Protein AF-G9XU55-F1 (afdb_monomer_lite)

Structure (mmCIF, N/CA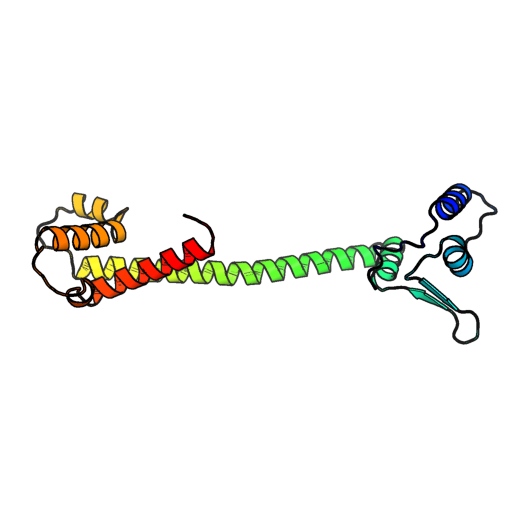/C/O backbone):
data_AF-G9XU55-F1
#
_entry.id   AF-G9XU55-F1
#
loop_
_atom_site.group_PDB
_atom_site.id
_atom_site.type_symbol
_atom_site.label_atom_id
_atom_site.label_alt_id
_atom_site.label_comp_id
_atom_site.label_asym_id
_atom_site.label_entity_id
_atom_site.label_seq_id
_atom_site.pdbx_PDB_ins_code
_atom_site.Cartn_x
_atom_site.Cartn_y
_atom_site.Cartn_z
_atom_site.occupancy
_atom_site.B_iso_or_equiv
_atom_site.auth_seq_id
_atom_site.auth_comp_id
_atom_site.auth_asym_id
_atom_site.auth_atom_id
_atom_site.pdbx_PDB_model_num
ATOM 1 N N . MET A 1 1 ? -4.507 -3.694 -16.757 1.00 51.12 1 MET A N 1
ATOM 2 C CA . MET A 1 1 ? -3.507 -4.672 -17.224 1.00 51.12 1 MET A CA 1
ATOM 3 C C . MET A 1 1 ? -2.514 -4.798 -16.094 1.00 51.12 1 MET A C 1
ATOM 5 O O . MET A 1 1 ? -1.906 -3.794 -15.752 1.00 51.12 1 MET A O 1
ATOM 9 N N . ASP A 1 2 ? -2.483 -5.946 -15.429 1.00 59.62 2 ASP A N 1
ATOM 10 C CA . ASP A 1 2 ? -1.579 -6.163 -14.302 1.00 59.62 2 ASP A CA 1
ATOM 11 C C . ASP A 1 2 ? -0.161 -6.370 -14.849 1.00 59.62 2 ASP A C 1
ATOM 13 O O . ASP A 1 2 ? 0.065 -7.266 -15.664 1.00 59.62 2 ASP A O 1
ATOM 17 N N . LEU A 1 3 ? 0.774 -5.495 -14.473 1.00 63.69 3 LEU A N 1
ATOM 18 C CA . LEU A 1 3 ? 2.162 -5.558 -14.943 1.00 63.69 3 LEU A CA 1
ATOM 19 C C . LEU A 1 3 ? 2.895 -6.796 -14.412 1.00 63.69 3 LEU A C 1
ATOM 21 O O . LEU A 1 3 ? 3.903 -7.188 -14.995 1.00 63.69 3 LEU A O 1
ATOM 25 N N . GLY A 1 4 ? 2.395 -7.411 -13.332 1.00 65.06 4 GLY A N 1
ATOM 26 C CA . GLY A 1 4 ? 3.032 -8.548 -12.668 1.00 65.06 4 GLY A CA 1
ATOM 27 C C . GLY A 1 4 ? 3.000 -9.869 -13.445 1.00 65.06 4 GLY A C 1
ATOM 28 O O . GLY A 1 4 ? 3.731 -10.781 -13.080 1.00 65.06 4 GLY A O 1
ATOM 29 N N . ASN A 1 5 ? 2.204 -9.985 -14.517 1.00 77.06 5 ASN A N 1
ATOM 30 C CA . ASN A 1 5 ? 1.973 -11.247 -15.236 1.00 77.06 5 ASN A CA 1
ATOM 31 C C . ASN A 1 5 ? 2.235 -11.135 -16.749 1.00 77.06 5 ASN A C 1
ATOM 33 O O . ASN A 1 5 ? 1.365 -11.429 -17.571 1.00 77.06 5 ASN A O 1
ATOM 37 N N . ASN A 1 6 ? 3.440 -10.711 -17.139 1.00 87.69 6 ASN A N 1
ATOM 38 C CA . ASN A 1 6 ? 3.855 -10.720 -18.545 1.00 87.69 6 ASN A CA 1
ATOM 39 C C . ASN A 1 6 ? 4.415 -12.092 -18.962 1.00 87.69 6 ASN A C 1
ATOM 41 O O . ASN A 1 6 ? 5.622 -12.316 -18.884 1.00 87.69 6 ASN A O 1
ATOM 45 N N . LEU A 1 7 ? 3.542 -12.999 -19.413 1.00 89.94 7 LEU A N 1
ATOM 46 C CA . LEU A 1 7 ? 3.929 -14.349 -19.858 1.00 89.94 7 LEU A CA 1
ATOM 47 C C . LEU A 1 7 ? 4.845 -14.347 -21.090 1.00 89.94 7 LEU A C 1
ATOM 49 O O . LEU A 1 7 ? 5.639 -15.268 -21.258 1.00 89.94 7 LEU A O 1
ATOM 53 N N . ASP A 1 8 ? 4.761 -13.307 -21.919 1.00 92.56 8 ASP A N 1
ATOM 54 C CA . ASP A 1 8 ? 5.548 -13.184 -23.149 1.00 92.56 8 ASP A CA 1
ATOM 55 C C . ASP A 1 8 ? 6.910 -12.514 -22.923 1.00 92.56 8 ASP A C 1
ATOM 57 O O . ASP A 1 8 ? 7.660 -12.320 -23.887 1.00 92.56 8 ASP A O 1
ATOM 61 N N . PHE A 1 9 ? 7.231 -12.132 -21.678 1.00 93.69 9 PHE A N 1
ATOM 62 C CA . PHE A 1 9 ? 8.518 -11.533 -21.339 1.00 93.69 9 PHE A CA 1
ATOM 63 C C . PHE A 1 9 ? 9.655 -12.502 -21.649 1.00 93.69 9 PHE A C 1
ATOM 65 O O . PHE A 1 9 ? 9.568 -13.686 -21.333 1.00 93.69 9 PHE A O 1
ATOM 72 N N . LYS A 1 10 ? 10.746 -11.992 -22.221 1.00 94.69 10 LYS A N 1
ATOM 73 C CA . LYS A 1 10 ? 11.897 -12.800 -22.624 1.00 94.69 10 LYS A CA 1
ATOM 74 C C . LYS A 1 10 ? 13.060 -12.650 -21.628 1.00 94.69 10 LYS A C 1
ATOM 76 O O . LYS A 1 10 ? 13.808 -11.669 -21.704 1.00 94.69 10 LYS A O 1
ATOM 81 N N . PRO A 1 11 ? 13.235 -13.583 -20.668 1.00 92.06 11 PRO A N 1
ATOM 82 C CA . PRO A 1 11 ? 14.182 -13.411 -19.564 1.00 92.06 11 PRO A CA 1
ATOM 83 C C . PRO A 1 11 ? 15.638 -13.604 -20.001 1.00 92.06 11 PRO A C 1
ATOM 85 O O . PRO A 1 11 ? 16.539 -13.003 -19.424 1.00 92.06 11 PRO A O 1
ATOM 88 N N . VAL A 1 12 ? 15.876 -14.429 -21.025 1.00 94.19 12 VAL A N 1
ATOM 89 C CA . VAL A 1 12 ? 17.222 -14.731 -21.536 1.00 94.19 12 VAL A CA 1
ATOM 90 C C . VAL A 1 12 ? 17.842 -13.488 -22.181 1.00 94.19 12 VAL A C 1
ATOM 92 O O . VAL A 1 12 ? 18.987 -13.133 -21.910 1.00 94.19 12 VAL A O 1
ATOM 95 N N . GLU A 1 13 ? 17.060 -12.775 -22.981 1.00 94.06 13 GLU A N 1
ATOM 96 C CA . GLU A 1 13 ? 17.425 -11.526 -23.638 1.00 94.06 13 GLU A CA 1
ATOM 97 C C . GLU A 1 13 ? 17.639 -10.410 -22.613 1.00 94.06 13 GLU A C 1
ATOM 99 O O . GLU A 1 13 ? 18.588 -9.631 -22.733 1.00 94.06 13 GLU A O 1
ATOM 104 N N . PHE A 1 14 ? 16.806 -10.370 -21.567 1.00 93.88 14 PHE A N 1
ATOM 105 C CA . PHE A 1 14 ? 17.000 -9.476 -20.429 1.00 93.88 14 PHE A CA 1
ATOM 106 C C . PHE A 1 14 ? 18.347 -9.707 -19.733 1.00 93.88 14 PHE A C 1
ATOM 108 O O . PHE A 1 14 ? 19.097 -8.748 -19.534 1.00 93.88 14 PHE A O 1
ATOM 115 N N . GLU A 1 15 ? 18.684 -10.952 -19.392 1.00 93.12 15 GLU A N 1
ATOM 116 C CA . GLU A 1 15 ? 19.971 -11.266 -18.761 1.00 93.12 15 GLU A CA 1
ATOM 117 C C . GLU A 1 15 ? 21.143 -10.903 -19.685 1.00 93.12 15 GLU A C 1
ATOM 119 O O . GLU A 1 15 ? 22.122 -10.305 -19.234 1.00 93.12 15 GLU A O 1
ATOM 124 N N . GLY A 1 16 ? 21.009 -11.128 -20.997 1.00 92.81 16 GLY A N 1
ATOM 125 C CA . GLY A 1 16 ? 21.980 -10.661 -21.988 1.00 92.81 16 GLY A CA 1
ATOM 126 C C . GLY A 1 16 ? 22.201 -9.143 -21.943 1.00 92.81 16 GLY A C 1
ATOM 127 O O . GLY A 1 16 ? 23.344 -8.679 -21.925 1.00 92.81 16 GLY A O 1
ATOM 128 N N . PHE A 1 17 ? 21.130 -8.350 -21.861 1.00 93.94 17 PHE A N 1
ATOM 129 C CA . PHE A 1 17 ? 21.233 -6.896 -21.702 1.00 93.94 17 PHE A CA 1
ATOM 130 C C . PHE A 1 17 ? 21.855 -6.487 -20.368 1.00 93.94 17 PHE A C 1
ATOM 132 O O . PHE A 1 17 ? 22.690 -5.584 -20.334 1.00 93.94 17 PHE A O 1
ATOM 139 N N . LYS A 1 18 ? 21.491 -7.159 -19.278 1.00 91.94 18 LYS A N 1
ATOM 140 C CA . LYS A 1 18 ? 22.020 -6.896 -17.938 1.00 91.94 18 LYS A CA 1
ATOM 141 C C . LYS A 1 18 ? 23.521 -7.169 -17.848 1.00 91.94 18 LYS A C 1
ATOM 143 O O . LYS A 1 18 ? 24.243 -6.359 -17.275 1.00 91.94 18 LYS A O 1
ATOM 148 N N . MET A 1 19 ? 24.006 -8.245 -18.469 1.00 91.81 19 MET A N 1
ATOM 149 C CA . MET A 1 19 ? 25.441 -8.542 -18.562 1.00 91.81 19 MET A CA 1
ATOM 150 C C . MET A 1 19 ? 26.204 -7.470 -19.350 1.00 91.81 19 MET A C 1
ATOM 152 O O . MET A 1 19 ? 27.330 -7.123 -18.999 1.00 91.81 19 MET A O 1
ATOM 156 N N . GLN A 1 20 ? 25.598 -6.923 -20.406 1.00 90.69 20 GLN A N 1
ATOM 157 C CA . GLN A 1 20 ? 26.226 -5.898 -21.244 1.00 90.69 20 GLN A CA 1
ATOM 158 C C . GLN A 1 20 ? 26.173 -4.492 -20.633 1.00 90.69 20 GLN A C 1
ATOM 160 O O . GLN A 1 20 ? 26.998 -3.654 -21.000 1.00 90.69 20 GLN A O 1
ATOM 165 N N . ALA A 1 21 ? 25.249 -4.231 -19.701 1.00 88.19 21 ALA A N 1
ATOM 166 C CA . ALA A 1 21 ? 24.999 -2.907 -19.129 1.00 88.19 21 ALA A CA 1
ATOM 167 C C . ALA A 1 21 ? 26.211 -2.266 -18.431 1.00 88.19 21 ALA A C 1
ATOM 169 O O . ALA A 1 21 ? 26.256 -1.047 -18.298 1.00 88.19 21 ALA A O 1
ATOM 170 N N . GLY A 1 22 ? 27.203 -3.065 -18.026 1.00 84.06 22 GLY A N 1
ATOM 171 C CA . GLY A 1 22 ? 28.462 -2.579 -17.453 1.00 84.06 22 GLY A CA 1
ATOM 172 C C . GLY A 1 22 ? 29.540 -2.198 -18.476 1.00 84.06 22 GLY A C 1
ATOM 173 O O . GLY A 1 22 ? 30.615 -1.757 -18.081 1.00 84.06 22 GLY A O 1
ATOM 174 N N . SER A 1 23 ? 29.302 -2.392 -19.777 1.00 90.00 23 SER A N 1
ATOM 175 C CA . SER A 1 23 ? 30.292 -2.095 -20.818 1.00 90.00 23 SER A CA 1
ATOM 176 C C . SER A 1 23 ? 30.171 -0.662 -21.343 1.00 90.00 23 SER A C 1
ATOM 178 O O . SER A 1 23 ? 29.075 -0.158 -21.573 1.00 90.00 23 SER A O 1
ATOM 180 N N . ASN A 1 24 ? 31.311 -0.020 -21.622 1.00 88.19 24 ASN A N 1
ATOM 181 C CA . ASN A 1 24 ? 31.361 1.371 -22.102 1.00 88.19 24 ASN A CA 1
ATOM 182 C C . ASN A 1 24 ? 30.668 1.591 -23.460 1.00 88.19 24 ASN A C 1
ATOM 184 O O . ASN A 1 24 ? 30.317 2.717 -23.798 1.00 88.19 24 ASN A O 1
ATOM 188 N N . ALA A 1 25 ? 30.494 0.531 -24.253 1.00 88.75 25 ALA A N 1
ATOM 189 C CA . ALA A 1 25 ? 29.840 0.588 -25.559 1.00 88.75 25 ALA A CA 1
ATOM 190 C C . ALA A 1 25 ? 28.329 0.303 -25.491 1.00 88.75 25 ALA A C 1
ATOM 192 O O . ALA A 1 25 ? 27.639 0.361 -26.512 1.00 88.75 25 ALA A O 1
ATOM 193 N N . PHE A 1 26 ? 27.798 -0.044 -24.316 1.00 91.19 26 PHE A N 1
ATOM 194 C CA . PHE A 1 26 ? 26.406 -0.434 -24.204 1.00 91.19 26 PHE A CA 1
ATOM 195 C C . PHE A 1 26 ? 25.473 0.767 -24.291 1.00 91.19 26 PHE A C 1
ATOM 197 O O . PHE A 1 26 ? 25.545 1.717 -23.517 1.00 91.19 26 PHE A O 1
ATOM 204 N N . THR A 1 27 ? 24.532 0.673 -25.224 1.00 90.06 27 THR A N 1
ATOM 205 C CA . THR A 1 27 ? 23.426 1.613 -25.362 1.00 90.06 27 THR A CA 1
ATOM 206 C C . THR A 1 27 ? 22.106 0.847 -25.347 1.00 90.06 27 THR A C 1
ATOM 208 O O . THR A 1 27 ? 21.917 -0.156 -26.055 1.00 90.06 27 THR A O 1
ATOM 211 N N . MET A 1 28 ? 21.181 1.324 -24.513 1.00 91.31 28 MET A N 1
ATOM 212 C CA . MET A 1 28 ? 19.843 0.764 -24.368 1.00 91.31 28 MET A CA 1
ATOM 213 C C . MET A 1 28 ? 18.806 1.863 -24.561 1.00 91.31 28 MET A C 1
ATOM 215 O O . MET A 1 28 ? 18.670 2.753 -23.726 1.00 91.31 28 MET A O 1
ATOM 219 N N . SER A 1 29 ? 18.075 1.801 -25.674 1.00 91.62 29 SER A N 1
ATOM 220 C CA . SER A 1 29 ? 16.908 2.653 -25.885 1.00 91.62 29 SER A CA 1
ATOM 221 C C . SER A 1 29 ? 15.648 1.954 -25.363 1.00 91.62 29 SER A C 1
ATOM 223 O O . SER A 1 29 ? 15.573 0.722 -25.403 1.00 91.62 29 SER A O 1
ATOM 225 N N . PRO A 1 30 ? 14.615 2.702 -24.942 1.00 92.06 30 PRO A N 1
ATOM 226 C CA . PRO A 1 30 ? 13.334 2.112 -24.559 1.00 92.06 30 PRO A CA 1
ATOM 227 C C . PRO A 1 30 ? 12.733 1.222 -25.657 1.00 92.06 30 PRO A C 1
ATOM 229 O O . PRO A 1 30 ? 12.197 0.161 -25.362 1.00 92.06 30 PRO A O 1
ATOM 232 N N . GLN A 1 31 ? 12.884 1.596 -26.934 1.00 92.94 31 GLN A N 1
ATOM 233 C CA . GLN A 1 31 ? 12.437 0.769 -28.063 1.00 92.94 31 GLN A CA 1
ATOM 234 C C . GLN A 1 31 ? 13.188 -0.565 -28.147 1.00 92.94 31 GLN A C 1
ATOM 236 O O . GLN A 1 31 ? 12.550 -1.592 -28.353 1.00 92.94 31 GLN A O 1
ATOM 241 N N . LYS A 1 32 ? 14.516 -0.563 -27.945 1.00 93.69 32 LYS A N 1
ATOM 242 C CA . LYS A 1 32 ? 15.344 -1.782 -27.923 1.00 93.69 32 LYS A CA 1
ATOM 243 C C . LYS A 1 32 ? 14.992 -2.686 -26.740 1.00 93.69 32 LYS A C 1
ATOM 245 O O . LYS A 1 32 ? 14.947 -3.901 -26.899 1.00 93.69 32 LYS A O 1
ATOM 250 N N . TRP A 1 33 ? 14.704 -2.102 -25.577 1.00 93.88 33 TRP A N 1
ATOM 251 C CA . TRP A 1 33 ? 14.237 -2.844 -24.406 1.00 93.88 33 TRP A CA 1
ATOM 252 C C . TRP A 1 33 ? 12.898 -3.537 -24.675 1.00 93.88 33 TRP A C 1
ATOM 254 O O . TRP A 1 33 ? 12.784 -4.745 -24.472 1.00 93.88 33 TRP A O 1
ATOM 264 N N . ILE A 1 34 ? 11.908 -2.793 -25.182 1.00 94.00 34 ILE A N 1
ATOM 265 C CA . ILE A 1 34 ? 10.567 -3.317 -25.473 1.00 94.00 34 ILE A CA 1
ATOM 266 C C . ILE A 1 34 ? 10.646 -4.444 -26.508 1.00 94.00 34 ILE A C 1
ATOM 268 O O . ILE A 1 34 ? 10.112 -5.522 -26.268 1.00 94.00 34 ILE A O 1
ATOM 272 N N . SER A 1 35 ? 11.339 -4.233 -27.633 1.00 94.44 35 SER A N 1
ATOM 273 C CA . SER A 1 35 ? 11.414 -5.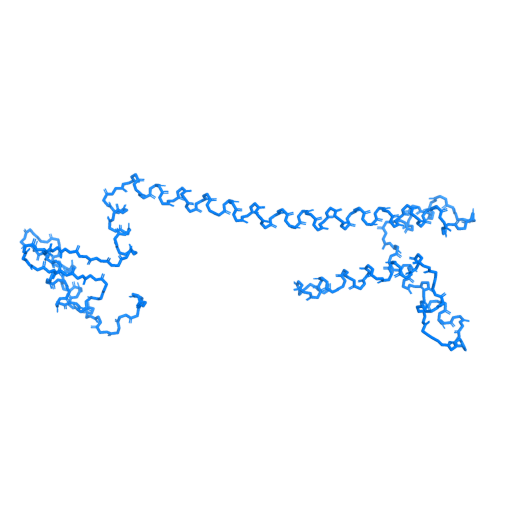235 -28.704 1.00 94.44 35 SER A CA 1
ATOM 274 C C . SER A 1 35 ? 12.262 -6.455 -28.335 1.00 94.44 35 SER A C 1
ATOM 276 O O . SER A 1 35 ? 11.951 -7.569 -28.753 1.00 94.44 35 SER A O 1
ATOM 278 N N . GLY A 1 36 ? 13.325 -6.260 -27.550 1.00 94.69 36 GLY A N 1
ATOM 279 C CA . GLY A 1 36 ? 14.213 -7.336 -27.121 1.00 94.69 36 GLY A CA 1
ATOM 280 C C . GLY A 1 36 ? 13.623 -8.212 -26.018 1.00 94.69 36 GLY A C 1
ATOM 281 O O . GLY A 1 36 ? 13.864 -9.412 -26.020 1.00 94.69 36 GLY A O 1
ATOM 282 N N . THR A 1 37 ? 12.830 -7.641 -25.106 1.00 94.44 37 THR A N 1
ATOM 283 C CA . THR A 1 37 ? 12.317 -8.363 -23.925 1.00 94.44 37 THR A CA 1
ATOM 284 C C . THR A 1 37 ? 10.812 -8.619 -23.943 1.00 94.44 37 THR A C 1
ATOM 286 O O . THR A 1 37 ? 10.315 -9.277 -23.036 1.00 94.44 37 THR A O 1
ATOM 289 N N . ASN A 1 38 ? 10.069 -8.095 -24.925 1.00 94.25 38 ASN A N 1
ATOM 290 C CA . ASN A 1 38 ? 8.601 -8.026 -24.898 1.00 94.25 38 ASN A CA 1
ATOM 291 C C . ASN A 1 38 ? 8.056 -7.353 -23.625 1.00 94.25 38 ASN A C 1
ATOM 293 O O . ASN A 1 38 ? 6.988 -7.708 -23.125 1.00 94.25 38 ASN A O 1
ATOM 297 N N . ALA A 1 39 ? 8.791 -6.392 -23.059 1.00 91.12 39 ALA A N 1
ATOM 298 C CA . ALA A 1 39 ? 8.336 -5.682 -21.873 1.00 91.12 39 ALA A CA 1
ATOM 299 C C . ALA A 1 39 ? 7.022 -4.938 -22.142 1.00 91.12 39 ALA A C 1
ATOM 301 O O . ALA A 1 39 ? 6.925 -4.112 -23.053 1.00 91.12 39 ALA A O 1
ATOM 302 N N . ILE A 1 40 ? 6.030 -5.194 -21.294 1.00 91.81 40 ILE A N 1
ATOM 303 C CA . ILE A 1 40 ? 4.785 -4.430 -21.241 1.00 91.81 40 ILE A CA 1
ATOM 304 C C . ILE A 1 40 ? 4.926 -3.249 -20.277 1.00 91.81 40 ILE A C 1
ATOM 306 O O . ILE A 1 40 ? 5.811 -3.209 -19.425 1.00 91.81 40 ILE A O 1
ATOM 310 N N . GLY A 1 41 ? 4.038 -2.268 -20.407 1.00 89.75 41 GLY A N 1
ATOM 311 C CA . GLY A 1 41 ? 3.993 -1.119 -19.505 1.00 89.75 41 GLY A CA 1
ATOM 312 C C . GLY A 1 41 ? 4.859 0.066 -19.916 1.00 89.75 41 GLY A C 1
ATOM 313 O O . GLY A 1 41 ? 4.650 1.134 -19.359 1.00 89.75 41 GLY A O 1
ATOM 314 N N . ILE A 1 42 ? 5.741 -0.070 -20.912 1.00 91.75 42 ILE A N 1
ATOM 315 C CA . ILE A 1 42 ? 6.510 1.033 -21.510 1.00 91.75 42 ILE A CA 1
ATOM 316 C C . ILE A 1 42 ? 6.129 1.154 -22.989 1.00 91.75 42 ILE A C 1
ATOM 318 O O . ILE A 1 42 ? 6.059 0.163 -23.709 1.00 91.75 42 ILE A O 1
ATOM 322 N N . ILE A 1 43 ? 5.893 2.377 -23.457 1.00 92.19 43 ILE A N 1
ATOM 323 C CA . ILE A 1 43 ? 5.557 2.694 -24.846 1.00 92.19 43 ILE A CA 1
ATOM 324 C C . ILE A 1 43 ? 6.515 3.779 -25.318 1.00 92.19 43 ILE A C 1
ATOM 326 O O . ILE A 1 43 ? 6.555 4.861 -24.742 1.00 92.19 43 ILE A O 1
ATOM 330 N N . SER A 1 44 ? 7.257 3.527 -26.394 1.00 93.69 44 SER A N 1
ATOM 331 C CA . SER A 1 44 ? 8.195 4.505 -26.947 1.00 93.69 44 SER A CA 1
ATOM 332 C C . SER A 1 44 ? 7.868 4.809 -28.404 1.00 93.69 44 SER A C 1
ATOM 334 O O . SER A 1 44 ? 7.936 3.933 -29.267 1.00 93.69 44 SER A O 1
ATOM 336 N N . ARG A 1 45 ? 7.477 6.056 -28.676 1.00 93.00 45 ARG A N 1
ATOM 337 C CA . ARG A 1 45 ? 7.062 6.527 -30.004 1.00 93.00 45 ARG A CA 1
ATOM 338 C C . ARG A 1 45 ? 8.053 7.557 -30.533 1.00 93.00 45 ARG A C 1
ATOM 340 O O . ARG A 1 45 ? 8.469 8.441 -29.792 1.00 93.00 45 ARG A O 1
ATOM 347 N N . SER A 1 46 ? 8.377 7.475 -31.818 1.00 90.88 46 SER A N 1
ATOM 348 C CA . SER A 1 46 ? 9.208 8.463 -32.521 1.00 90.88 46 SER A CA 1
ATOM 349 C C . SER A 1 46 ? 8.337 9.539 -33.191 1.00 90.88 46 SER A C 1
ATOM 351 O O . SER A 1 46 ? 7.172 9.288 -33.497 1.00 90.88 46 SER A O 1
ATOM 353 N N . GLY A 1 47 ? 8.892 10.727 -33.458 1.00 91.06 47 GLY A N 1
ATOM 354 C CA . GLY A 1 47 ? 8.234 11.801 -34.223 1.00 91.06 47 GLY A CA 1
ATOM 355 C C . GLY A 1 47 ? 7.909 13.064 -33.414 1.00 91.06 47 GLY A C 1
ATOM 356 O O . GLY A 1 47 ? 8.299 13.191 -32.258 1.00 91.06 47 GLY A O 1
ATOM 357 N N . ARG A 1 48 ? 7.180 14.010 -34.030 1.00 86.19 48 ARG A N 1
ATOM 358 C CA . ARG A 1 48 ? 6.874 15.355 -33.480 1.00 86.19 48 ARG A CA 1
ATOM 359 C C . ARG A 1 48 ? 6.058 15.340 -32.175 1.00 86.19 48 ARG A C 1
ATOM 361 O O . ARG A 1 48 ? 6.106 16.304 -31.423 1.00 86.19 48 ARG A O 1
ATOM 368 N N . TYR A 1 49 ? 5.361 14.239 -31.902 1.00 87.56 49 TYR A N 1
ATOM 369 C CA . TYR A 1 49 ? 4.664 13.953 -30.638 1.00 87.56 49 TYR A CA 1
ATOM 370 C C . TYR A 1 49 ? 5.158 12.636 -30.022 1.00 87.56 49 TYR A C 1
ATOM 372 O O . TYR A 1 49 ? 4.413 11.906 -29.366 1.00 87.56 49 TYR A O 1
ATOM 380 N N . GLY A 1 50 ? 6.410 12.293 -30.327 1.00 89.81 50 GLY A N 1
ATOM 381 C CA . GLY A 1 50 ? 7.100 11.142 -29.779 1.00 89.81 50 GLY A CA 1
ATOM 382 C C . GLY A 1 50 ? 7.474 11.345 -28.314 1.00 89.81 50 GLY A C 1
ATOM 383 O O . GLY A 1 50 ? 7.377 12.437 -27.759 1.00 89.81 50 GLY A O 1
ATOM 384 N N . GLY A 1 51 ? 7.900 10.262 -27.684 1.00 91.31 51 GLY A N 1
ATOM 385 C CA . GLY A 1 51 ? 8.239 10.222 -26.272 1.00 91.31 51 GLY A CA 1
ATOM 386 C C . GLY A 1 51 ? 8.210 8.798 -25.743 1.00 91.31 51 GLY A C 1
ATOM 387 O O . GLY A 1 51 ? 7.737 7.875 -26.413 1.00 91.31 51 GLY A O 1
ATOM 388 N N . THR A 1 52 ? 8.721 8.632 -24.527 1.00 92.50 52 THR A N 1
ATOM 389 C CA . THR A 1 52 ? 8.591 7.383 -23.777 1.00 92.50 52 THR A CA 1
ATOM 390 C C . THR A 1 52 ? 7.562 7.591 -22.680 1.00 92.50 52 THR A C 1
ATOM 392 O O . THR A 1 52 ? 7.731 8.438 -21.810 1.00 92.50 52 THR A O 1
ATOM 395 N N . PHE A 1 53 ? 6.487 6.822 -22.755 1.00 92.44 53 PHE A N 1
ATOM 396 C CA . PHE A 1 53 ? 5.378 6.813 -21.817 1.00 92.44 53 PHE A CA 1
ATOM 397 C C . PHE A 1 53 ? 5.398 5.489 -21.075 1.00 92.44 53 PHE A C 1
ATOM 399 O O . PHE A 1 53 ? 5.819 4.471 -21.623 1.00 92.44 53 PHE A O 1
ATOM 406 N N . THR A 1 54 ? 4.947 5.486 -19.831 1.00 92.69 54 THR A N 1
ATOM 407 C CA . THR A 1 54 ? 4.962 4.272 -19.026 1.00 92.69 54 THR A CA 1
ATOM 408 C C . THR A 1 54 ? 3.788 4.240 -18.061 1.00 92.69 54 THR A C 1
ATOM 410 O O . THR A 1 54 ? 3.164 5.270 -17.792 1.00 92.69 54 THR A O 1
ATOM 413 N N . HIS A 1 55 ? 3.464 3.051 -17.564 1.00 91.81 55 HIS A N 1
ATOM 414 C CA . HIS A 1 55 ? 2.498 2.886 -16.489 1.00 91.81 55 HIS A CA 1
ATOM 415 C C . HIS A 1 55 ? 2.932 3.682 -15.254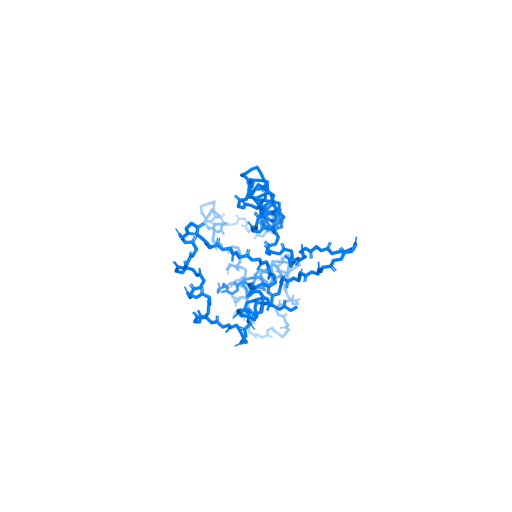 1.00 91.81 55 HIS A C 1
ATOM 417 O O . HIS A 1 55 ? 4.128 3.816 -14.981 1.00 91.81 55 HIS A O 1
ATOM 423 N N . ARG A 1 56 ? 1.957 4.175 -14.484 1.00 90.81 56 ARG A N 1
ATOM 424 C CA . ARG A 1 56 ? 2.207 5.027 -13.316 1.00 90.81 56 ARG A CA 1
ATOM 425 C C . ARG A 1 56 ? 3.237 4.410 -12.371 1.00 90.81 56 ARG A C 1
ATOM 427 O O . ARG A 1 56 ? 4.171 5.095 -11.994 1.00 90.81 56 ARG A O 1
ATOM 434 N N . ASP A 1 57 ? 3.120 3.128 -12.056 1.00 90.25 57 ASP A N 1
ATOM 435 C CA . ASP A 1 57 ? 4.002 2.490 -11.069 1.00 90.25 57 ASP A CA 1
ATOM 436 C C . ASP A 1 57 ? 5.467 2.455 -11.540 1.00 90.25 57 ASP A C 1
ATOM 438 O O . ASP A 1 57 ? 6.372 2.793 -10.784 1.00 90.25 57 ASP A O 1
ATOM 442 N N . ILE A 1 58 ? 5.705 2.176 -12.827 1.00 90.25 58 ILE A N 1
ATOM 443 C CA . ILE A 1 58 ? 7.050 2.221 -13.423 1.00 90.25 58 ILE A CA 1
ATOM 444 C C . ILE A 1 58 ? 7.583 3.663 -13.441 1.00 90.25 58 ILE A C 1
ATOM 446 O O . ILE A 1 58 ? 8.761 3.889 -13.163 1.00 90.25 58 ILE A O 1
ATOM 450 N N . ALA A 1 59 ? 6.732 4.650 -13.747 1.00 92.00 59 ALA A N 1
ATOM 451 C CA . ALA A 1 59 ? 7.118 6.063 -13.695 1.00 92.00 59 ALA A CA 1
ATOM 452 C C . ALA A 1 59 ? 7.504 6.490 -12.273 1.00 92.00 59 ALA A C 1
ATOM 454 O O . ALA A 1 59 ? 8.496 7.193 -12.094 1.00 92.00 59 ALA A O 1
ATOM 455 N N . PHE A 1 60 ? 6.732 6.061 -11.272 1.00 91.75 60 PHE A N 1
ATOM 456 C CA . PHE A 1 60 ? 6.972 6.365 -9.866 1.00 91.75 60 PHE A CA 1
ATOM 457 C C . PHE A 1 60 ? 8.284 5.750 -9.377 1.00 91.75 60 PHE A C 1
ATOM 459 O O . PHE A 1 60 ? 9.064 6.450 -8.733 1.00 91.75 60 PHE A O 1
ATOM 466 N N . GLU A 1 61 ? 8.574 4.496 -9.727 1.00 92.31 61 GLU A N 1
ATOM 467 C CA . GLU A 1 61 ? 9.858 3.863 -9.402 1.00 92.31 61 GLU A CA 1
ATOM 468 C C . GLU A 1 61 ? 11.036 4.593 -10.055 1.00 92.31 61 GLU A C 1
ATOM 470 O O . GLU A 1 61 ? 12.019 4.924 -9.390 1.00 92.31 61 GLU A O 1
ATOM 475 N N . PHE A 1 62 ? 10.917 4.934 -11.340 1.00 91.62 62 PHE A N 1
ATOM 476 C CA . PHE A 1 62 ? 11.964 5.663 -12.052 1.00 91.62 62 PHE A CA 1
ATOM 477 C C . PHE A 1 62 ? 12.210 7.058 -11.456 1.00 91.62 62 PHE A C 1
ATOM 479 O O . PHE A 1 62 ? 13.353 7.431 -11.187 1.00 91.62 62 PHE A O 1
ATOM 486 N N . ALA A 1 63 ? 11.147 7.814 -11.177 1.00 93.06 63 ALA A N 1
ATOM 487 C CA . ALA A 1 63 ? 11.245 9.120 -10.529 1.00 93.06 63 ALA A CA 1
ATOM 488 C C . ALA A 1 63 ? 11.842 9.019 -9.114 1.00 93.06 63 ALA A C 1
ATOM 490 O O . ALA A 1 63 ? 12.653 9.858 -8.724 1.00 93.06 63 ALA A O 1
ATOM 491 N N . SER A 1 64 ? 11.503 7.962 -8.371 1.00 95.38 64 SER A N 1
ATOM 492 C CA . SER A 1 64 ? 12.043 7.687 -7.033 1.00 95.38 64 SER A CA 1
ATOM 493 C C . SER A 1 64 ? 13.516 7.284 -7.055 1.00 95.38 64 SER A C 1
ATOM 495 O O . SER A 1 64 ? 14.231 7.499 -6.075 1.00 95.38 64 SER A O 1
ATOM 497 N N . TRP A 1 65 ? 13.982 6.671 -8.143 1.00 93.62 65 TRP A N 1
ATOM 498 C CA . TRP A 1 65 ? 15.397 6.369 -8.338 1.00 93.62 65 TRP A CA 1
ATOM 499 C C . TRP A 1 65 ? 16.210 7.629 -8.653 1.00 93.62 65 TRP A C 1
ATOM 501 O O . TRP A 1 65 ? 17.303 7.795 -8.119 1.00 93.62 65 TRP A O 1
ATOM 511 N N . ILE A 1 66 ? 15.656 8.541 -9.458 1.00 94.31 66 ILE A N 1
ATOM 512 C CA . ILE A 1 66 ? 16.322 9.795 -9.838 1.00 94.31 66 ILE A CA 1
ATOM 513 C C . ILE A 1 66 ? 16.332 10.814 -8.692 1.00 94.31 66 ILE A C 1
ATOM 515 O O . ILE A 1 66 ? 17.330 11.504 -8.495 1.00 94.31 66 ILE A O 1
ATOM 519 N N . SER A 1 67 ? 15.228 10.942 -7.951 1.00 96.56 67 SER A N 1
ATOM 520 C CA . SER A 1 67 ? 15.051 11.984 -6.937 1.00 96.56 67 SER A CA 1
ATOM 521 C C . SER A 1 67 ? 14.780 11.398 -5.556 1.00 96.56 67 SER A C 1
ATOM 523 O O . SER A 1 67 ? 13.709 10.855 -5.271 1.00 96.56 67 SER A O 1
ATOM 525 N N . ALA A 1 68 ? 15.748 11.584 -4.656 1.00 95.50 68 ALA A N 1
ATOM 526 C CA . ALA A 1 68 ? 15.597 11.241 -3.246 1.00 95.50 68 ALA A CA 1
ATOM 527 C C . ALA A 1 68 ? 14.472 12.047 -2.569 1.00 95.50 68 ALA A C 1
ATOM 529 O O . ALA A 1 68 ? 13.781 11.518 -1.699 1.00 95.50 68 ALA A O 1
ATOM 530 N N . GLU A 1 69 ? 14.252 13.297 -2.988 1.00 95.94 69 GLU A N 1
ATOM 531 C CA . GLU A 1 69 ?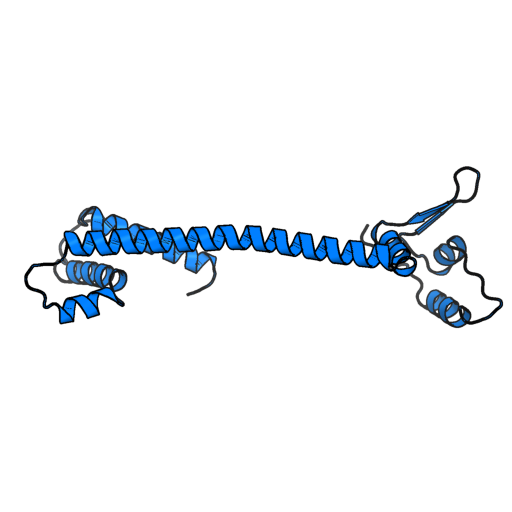 13.160 14.141 -2.491 1.00 95.94 69 GLU A CA 1
ATOM 532 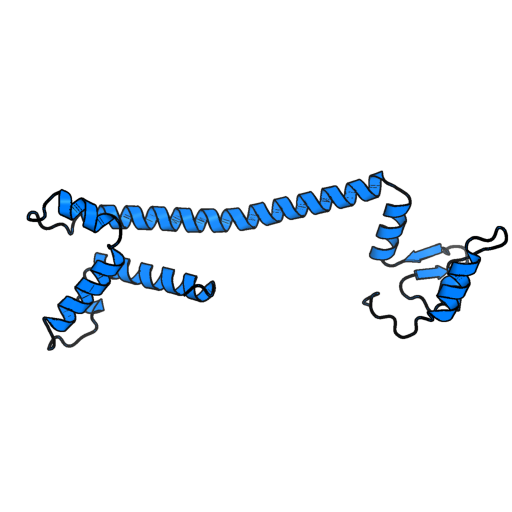C C . GLU A 1 69 ? 11.795 13.558 -2.865 1.00 95.94 69 GLU A C 1
ATOM 534 O O . GLU A 1 69 ? 10.929 13.405 -2.003 1.00 95.94 69 GLU A O 1
ATOM 539 N N . PHE A 1 70 ? 11.625 13.154 -4.127 1.00 95.69 70 PHE A N 1
ATOM 540 C CA . PHE A 1 70 ? 10.393 12.522 -4.592 1.00 95.69 70 PHE A CA 1
ATOM 541 C C . PHE A 1 70 ? 10.125 11.202 -3.857 1.00 95.69 70 PHE A C 1
ATOM 543 O O . PHE A 1 70 ? 9.011 10.961 -3.389 1.00 95.69 70 PHE A O 1
ATOM 550 N N . LYS A 1 71 ? 11.161 10.373 -3.668 1.00 95.62 71 LYS A N 1
ATOM 551 C CA . LYS A 1 71 ? 11.055 9.139 -2.877 1.00 95.62 71 LYS A CA 1
ATOM 552 C C . LYS A 1 71 ? 10.621 9.424 -1.436 1.00 95.62 71 LYS A C 1
ATOM 554 O O . LYS A 1 71 ? 9.720 8.762 -0.922 1.00 95.62 71 LYS A O 1
ATOM 559 N N . LEU A 1 72 ? 11.226 10.419 -0.783 1.00 96.00 72 LEU A N 1
ATOM 560 C CA . LEU A 1 72 ? 10.860 10.810 0.580 1.00 96.00 72 LEU A CA 1
ATOM 561 C C . LEU A 1 72 ? 9.419 11.333 0.656 1.00 96.00 72 LEU A C 1
ATOM 563 O O . LEU A 1 72 ? 8.725 11.052 1.633 1.00 96.00 72 LEU A O 1
ATOM 567 N N . TYR A 1 73 ? 8.964 12.065 -0.362 1.00 95.56 73 TYR A N 1
ATOM 568 C CA . TYR A 1 73 ? 7.589 12.546 -0.457 1.00 95.56 73 TYR A CA 1
ATOM 569 C C . TYR A 1 73 ? 6.585 11.387 -0.464 1.00 95.56 73 TYR A C 1
ATOM 571 O O . TYR A 1 73 ? 5.682 11.378 0.370 1.00 95.56 73 TYR A O 1
ATOM 579 N N . ILE A 1 74 ? 6.788 10.369 -1.311 1.00 93.94 74 ILE A N 1
ATOM 580 C CA . ILE A 1 74 ? 5.918 9.178 -1.352 1.00 93.94 74 ILE A CA 1
ATOM 581 C C . ILE A 1 74 ? 5.886 8.473 0.007 1.00 93.94 74 ILE A C 1
ATOM 583 O O . ILE A 1 74 ? 4.815 8.115 0.493 1.00 93.94 74 ILE A O 1
ATOM 587 N N . ILE A 1 75 ? 7.050 8.288 0.641 1.00 94.00 75 ILE A N 1
ATOM 588 C CA . ILE A 1 75 ? 7.141 7.621 1.949 1.00 94.00 75 ILE A CA 1
ATOM 589 C C . ILE A 1 75 ? 6.337 8.386 3.005 1.00 94.00 75 ILE A C 1
ATOM 591 O O . ILE A 1 75 ? 5.570 7.781 3.755 1.00 94.00 75 ILE A O 1
ATOM 595 N N . LYS A 1 76 ? 6.490 9.713 3.062 1.00 95.62 76 LYS A N 1
ATOM 596 C CA . LYS A 1 76 ? 5.760 10.556 4.015 1.00 95.62 76 LYS A CA 1
ATOM 597 C C . LYS A 1 76 ? 4.258 10.542 3.757 1.00 95.62 76 LYS A C 1
ATOM 599 O O . LYS A 1 76 ? 3.487 10.468 4.710 1.00 95.62 76 LYS A O 1
ATOM 604 N N . ASP A 1 77 ? 3.844 10.593 2.496 1.00 95.25 77 ASP A N 1
ATOM 605 C CA . ASP A 1 77 ? 2.429 10.568 2.129 1.00 95.25 77 ASP A CA 1
ATOM 606 C C . ASP A 1 77 ? 1.781 9.223 2.493 1.00 95.25 77 ASP A C 1
ATOM 608 O O . ASP A 1 77 ? 0.724 9.184 3.122 1.00 95.25 77 ASP A O 1
ATOM 612 N N . TYR A 1 78 ? 2.479 8.111 2.244 1.00 94.25 78 TYR A N 1
ATOM 613 C CA . TYR A 1 78 ? 2.041 6.788 2.687 1.00 94.25 78 TYR A CA 1
ATOM 614 C C . TYR A 1 78 ? 1.913 6.691 4.215 1.00 94.25 78 TYR A C 1
ATOM 616 O O . TYR A 1 78 ? 0.910 6.190 4.729 1.00 94.25 78 TYR A O 1
ATOM 624 N N . GLN A 1 79 ? 2.904 7.194 4.960 1.00 92.38 79 GLN A N 1
ATOM 625 C CA . GLN A 1 79 ? 2.853 7.228 6.425 1.00 92.38 79 GLN A CA 1
ATOM 626 C C . GLN A 1 79 ? 1.672 8.060 6.931 1.00 92.38 79 GLN A C 1
ATOM 628 O O . GLN A 1 79 ? 0.968 7.625 7.841 1.00 92.38 79 GLN A O 1
ATOM 633 N N . ARG A 1 80 ? 1.418 9.223 6.322 1.00 94.44 80 ARG A N 1
ATOM 634 C CA . ARG A 1 80 ? 0.263 10.068 6.637 1.00 94.44 80 ARG A CA 1
ATOM 635 C C . ARG A 1 80 ? -1.050 9.318 6.421 1.00 94.44 80 ARG A C 1
ATOM 637 O O . ARG A 1 80 ? -1.862 9.266 7.338 1.00 94.44 80 ARG A O 1
ATOM 644 N N . LEU A 1 81 ? -1.230 8.688 5.259 1.00 93.56 81 LEU A N 1
ATOM 645 C CA . LEU A 1 81 ? -2.431 7.904 4.954 1.00 93.56 81 LEU A CA 1
ATOM 646 C C . LEU A 1 81 ? -2.649 6.779 5.972 1.00 93.56 81 LEU A C 1
ATOM 648 O O . LEU A 1 81 ? -3.772 6.559 6.419 1.00 93.56 81 LEU A O 1
ATOM 652 N N . LYS A 1 82 ? -1.574 6.099 6.388 1.00 90.62 82 LYS A N 1
ATOM 653 C CA . LYS A 1 82 ? -1.649 5.049 7.412 1.00 90.62 82 LYS A CA 1
ATOM 654 C C . LYS A 1 82 ? -2.020 5.584 8.792 1.00 90.62 82 LYS A C 1
ATOM 656 O O . LYS A 1 82 ? -2.779 4.931 9.506 1.00 90.62 82 LYS A O 1
ATOM 661 N N . LEU A 1 83 ? -1.510 6.753 9.174 1.00 88.44 83 LEU A N 1
ATOM 662 C CA . LEU A 1 83 ? -1.881 7.406 10.430 1.00 88.44 83 LEU A CA 1
ATOM 663 C C . LEU A 1 83 ? -3.350 7.838 10.426 1.00 88.44 83 LEU A C 1
ATOM 665 O O . LEU A 1 83 ? -4.059 7.557 11.391 1.00 88.44 83 LEU A O 1
ATOM 669 N N . ASP A 1 84 ? -3.820 8.445 9.337 1.00 87.56 84 ASP A N 1
ATOM 670 C CA . ASP A 1 84 ? -5.213 8.876 9.189 1.00 87.56 84 ASP A CA 1
ATOM 671 C C . ASP A 1 84 ? -6.175 7.670 9.216 1.00 87.56 84 ASP A C 1
ATOM 673 O O . ASP A 1 84 ? -7.209 7.694 9.891 1.00 87.56 84 ASP A O 1
ATOM 677 N N . GLU A 1 85 ? -5.810 6.570 8.549 1.00 84.75 85 GLU A N 1
ATOM 678 C CA . GLU A 1 85 ? -6.572 5.316 8.549 1.00 84.75 85 GLU A CA 1
ATOM 679 C C . GLU A 1 85 ? -6.653 4.690 9.954 1.00 84.75 85 GLU A C 1
ATOM 681 O O . GLU A 1 85 ? -7.746 4.348 10.419 1.00 84.75 85 GLU A O 1
ATOM 686 N N . ASN A 1 86 ? -5.528 4.621 10.673 1.00 76.06 86 ASN A N 1
ATOM 687 C CA . ASN A 1 86 ? -5.486 4.153 12.062 1.00 76.06 86 ASN A CA 1
ATOM 688 C C . ASN A 1 86 ? -6.284 5.063 13.009 1.00 76.06 86 ASN A C 1
ATOM 690 O O . ASN A 1 86 ? -6.979 4.577 13.906 1.00 76.06 86 ASN A O 1
ATOM 694 N N . GLY A 1 87 ? -6.232 6.381 12.807 1.00 74.06 87 GLY A N 1
ATOM 695 C CA . GLY A 1 87 ? -7.044 7.347 13.545 1.00 74.06 87 GLY A CA 1
ATOM 696 C C . GLY A 1 87 ? -8.539 7.075 13.373 1.00 74.06 87 GLY A C 1
ATOM 697 O O . GLY A 1 87 ? -9.276 6.980 14.353 1.00 74.06 87 GLY A O 1
ATOM 698 N N . ARG A 1 88 ? -8.986 6.844 12.134 1.00 72.94 88 ARG A N 1
ATOM 699 C CA . ARG A 1 88 ? -10.392 6.536 11.839 1.00 72.94 88 ARG A CA 1
ATOM 700 C C . ARG A 1 88 ? -10.856 5.221 12.475 1.00 72.94 88 ARG A C 1
ATOM 702 O O . ARG A 1 88 ? -11.945 5.174 13.044 1.00 72.94 88 ARG A O 1
ATOM 709 N N . LEU A 1 89 ? -10.039 4.168 12.401 1.00 66.44 89 LEU A N 1
ATOM 710 C CA . LEU A 1 89 ? -10.356 2.855 12.979 1.00 66.44 89 LEU A CA 1
ATOM 711 C C . LEU A 1 89 ? -10.383 2.890 14.516 1.00 66.44 89 LEU A C 1
ATOM 713 O O . LEU A 1 89 ? -11.291 2.338 15.141 1.00 66.44 89 LEU A O 1
ATOM 717 N N . SER A 1 90 ? -9.429 3.591 15.133 1.00 61.31 90 SER A N 1
ATOM 718 C CA . SER A 1 90 ? -9.358 3.728 16.592 1.00 61.31 90 SER A CA 1
ATOM 719 C C . SER A 1 90 ? -10.499 4.567 17.174 1.00 61.31 90 SER A C 1
ATOM 721 O O . SER A 1 90 ? -10.957 4.271 18.278 1.00 61.31 90 SER A O 1
ATOM 723 N N . LEU A 1 91 ? -11.015 5.563 16.443 1.00 63.69 91 LEU A N 1
ATOM 724 C CA . LEU A 1 91 ? -12.150 6.381 16.885 1.00 63.69 91 LEU A CA 1
ATOM 725 C C . LEU A 1 91 ? -13.417 5.535 17.097 1.00 63.69 91 LEU A C 1
ATOM 727 O O . LEU A 1 91 ? -14.057 5.639 18.143 1.00 63.69 91 LEU A O 1
ATOM 731 N N . GLY A 1 92 ? -13.751 4.664 16.138 1.00 61.84 92 GLY A N 1
ATOM 732 C CA . GLY A 1 92 ? -14.912 3.773 16.242 1.00 61.84 92 GLY A CA 1
ATOM 733 C C . GLY A 1 92 ? -14.774 2.768 17.386 1.00 61.84 92 GLY A C 1
ATOM 734 O O . GLY A 1 92 ? -15.698 2.579 18.176 1.00 61.84 92 GLY A O 1
ATOM 735 N N . TRP A 1 93 ? -13.586 2.185 17.543 1.00 58.84 93 TRP A N 1
ATOM 736 C CA . TRP A 1 93 ? -13.316 1.236 18.620 1.00 58.84 93 TRP A CA 1
ATOM 737 C C . TRP A 1 93 ? -13.361 1.885 20.014 1.00 58.84 93 TRP A C 1
ATOM 739 O O . TRP A 1 93 ? -13.966 1.341 20.942 1.00 58.84 93 TRP A O 1
ATOM 749 N N . ASN A 1 94 ? -12.795 3.086 20.160 1.00 62.72 94 ASN A N 1
ATOM 750 C CA . ASN A 1 94 ? -12.862 3.850 21.406 1.00 62.72 94 ASN A CA 1
ATOM 751 C C . ASN A 1 94 ? -14.296 4.285 21.739 1.00 62.72 94 ASN A C 1
ATOM 753 O O . ASN A 1 94 ? -14.682 4.250 22.910 1.00 62.72 94 ASN A O 1
ATOM 757 N N . LEU A 1 95 ? -15.097 4.652 20.734 1.00 63.81 95 LEU A N 1
ATOM 758 C CA . LEU A 1 95 ? -16.506 4.995 20.914 1.00 63.81 95 LEU A CA 1
ATOM 759 C C . LEU A 1 95 ? -17.304 3.794 21.435 1.00 63.81 95 LEU A C 1
ATOM 761 O O . LEU A 1 95 ? -17.972 3.914 22.460 1.00 63.81 95 LEU A O 1
ATOM 765 N N . ASN A 1 96 ? -17.164 2.628 20.801 1.00 64.38 96 ASN A N 1
ATOM 766 C CA . ASN A 1 96 ? -17.851 1.402 21.216 1.00 64.38 96 ASN A CA 1
ATOM 767 C C . ASN A 1 96 ? -17.489 1.001 22.651 1.00 64.38 96 ASN A C 1
ATOM 769 O O . ASN A 1 96 ? -18.372 0.708 23.457 1.00 64.38 96 ASN A O 1
ATOM 773 N N . ARG A 1 97 ? -16.202 1.072 23.018 1.00 62.16 97 ARG A N 1
ATOM 774 C CA . ARG A 1 97 ? -15.761 0.804 24.395 1.00 62.16 97 ARG A CA 1
ATOM 775 C C . ARG A 1 97 ? -16.325 1.815 25.392 1.00 62.16 97 ARG A C 1
ATOM 777 O O . ARG A 1 97 ? -16.699 1.442 26.503 1.00 62.16 97 ARG A O 1
ATOM 784 N N . THR A 1 98 ? -16.366 3.091 25.019 1.00 61.31 98 THR A N 1
ATOM 785 C CA . THR A 1 98 ? -16.893 4.153 25.886 1.00 61.31 98 THR A CA 1
ATOM 786 C C . THR A 1 98 ? -18.389 3.964 26.118 1.00 61.31 98 THR A C 1
ATOM 788 O O . THR A 1 98 ? -18.826 4.007 27.266 1.00 61.31 98 THR A O 1
ATOM 791 N N . LEU A 1 99 ? -19.155 3.666 25.066 1.00 62.22 99 LEU A N 1
ATOM 792 C CA . LEU A 1 99 ? -20.583 3.353 25.156 1.00 62.22 99 LEU A CA 1
ATOM 793 C C . LEU A 1 99 ? -20.837 2.104 26.008 1.00 62.22 99 LEU A C 1
ATOM 795 O O . LEU A 1 99 ? -21.666 2.153 26.912 1.00 62.22 99 LEU A O 1
ATOM 799 N N . ALA A 1 100 ? -20.070 1.029 25.806 1.00 62.16 100 ALA A N 1
ATOM 800 C CA . ALA A 1 100 ? -20.162 -0.176 26.631 1.00 62.16 100 ALA A CA 1
ATOM 801 C C . ALA A 1 100 ? -19.881 0.117 28.117 1.00 62.16 100 ALA A C 1
ATOM 803 O O . ALA A 1 100 ? -20.613 -0.343 28.991 1.00 62.16 100 ALA A O 1
ATOM 804 N N . LYS A 1 101 ? -18.866 0.940 28.422 1.00 59.34 101 LYS A N 1
ATOM 805 C CA . LYS A 1 101 ? -18.531 1.342 29.798 1.00 59.34 101 LYS A CA 1
ATOM 806 C C . LYS A 1 101 ? -19.619 2.209 30.439 1.00 59.34 101 LYS A C 1
ATOM 808 O O . LYS A 1 101 ? -19.907 2.038 31.623 1.00 59.34 101 LYS A O 1
ATOM 813 N N . ILE A 1 102 ? -20.206 3.137 29.680 1.00 62.59 102 ILE A N 1
ATOM 814 C CA . ILE A 1 102 ? -21.327 3.970 30.139 1.00 62.59 102 ILE A CA 1
ATOM 815 C C . ILE A 1 102 ? -22.542 3.086 30.428 1.00 62.59 102 ILE A C 1
ATOM 817 O O . ILE A 1 102 ? -23.093 3.179 31.523 1.00 62.59 102 ILE A O 1
ATOM 821 N N . ASN A 1 103 ? -22.899 2.182 29.511 1.00 61.62 103 ASN A N 1
ATOM 822 C CA . ASN A 1 103 ? -23.999 1.237 29.705 1.00 61.62 103 ASN A CA 1
ATOM 823 C C . ASN A 1 103 ? -23.775 0.378 30.950 1.00 61.62 103 ASN A C 1
ATOM 825 O O . ASN A 1 103 ? -24.635 0.345 31.826 1.00 61.62 103 ASN A O 1
ATOM 829 N N . TYR A 1 104 ? -22.597 -0.238 31.091 1.00 56.84 104 TYR A N 1
ATOM 830 C CA . TYR A 1 104 ? -22.264 -1.047 32.266 1.00 56.84 104 TYR A CA 1
ATOM 831 C C . TYR A 1 104 ? -22.450 -0.267 33.573 1.00 56.84 104 TYR A C 1
ATOM 833 O O . TYR A 1 104 ? -23.020 -0.786 34.532 1.00 56.84 104 TYR A O 1
ATOM 841 N N . ARG A 1 105 ? -22.019 0.999 33.614 1.00 58.78 105 ARG A N 1
ATOM 842 C CA . ARG A 1 105 ? -22.141 1.844 34.806 1.00 58.78 105 ARG A CA 1
ATOM 843 C C . ARG A 1 105 ? -23.588 2.229 35.107 1.00 58.78 105 ARG A C 1
ATOM 845 O O . ARG A 1 105 ? -24.016 2.035 36.236 1.00 58.78 105 ARG A O 1
ATOM 852 N N . ILE A 1 106 ? -24.348 2.677 34.105 1.00 60.09 106 ILE A N 1
ATOM 853 C CA . ILE A 1 106 ? -25.779 2.986 34.256 1.00 60.09 106 ILE A CA 1
ATOM 854 C C . ILE A 1 106 ? -26.539 1.755 34.765 1.00 60.09 106 ILE A C 1
ATOM 856 O O . ILE A 1 106 ? -27.366 1.864 35.667 1.00 60.09 106 ILE A O 1
ATOM 860 N N . HIS A 1 107 ? -26.246 0.572 34.223 1.00 57.91 107 HIS A N 1
ATOM 861 C CA . HIS A 1 107 ? -26.885 -0.672 34.647 1.00 57.91 107 HIS A CA 1
ATOM 862 C C . HIS A 1 107 ? -26.476 -1.084 36.062 1.00 57.91 107 HIS A C 1
ATOM 864 O O . HIS A 1 107 ? -27.340 -1.419 36.868 1.00 57.91 107 HIS A O 1
ATOM 870 N N . THR A 1 108 ? -25.186 -1.001 36.393 1.00 54.31 108 THR A N 1
ATOM 871 C CA . THR A 1 108 ? -24.676 -1.280 37.744 1.00 54.31 108 THR A CA 1
ATOM 872 C C . THR A 1 108 ? -25.325 -0.362 38.779 1.00 54.31 108 THR A C 1
ATOM 874 O O . THR A 1 108 ? -25.752 -0.830 39.832 1.00 54.31 108 THR A O 1
ATOM 877 N N . ASP A 1 109 ? -25.432 0.931 38.479 1.00 59.91 109 ASP A N 1
ATOM 878 C CA . ASP A 1 109 ? -26.016 1.923 39.381 1.00 59.91 109 ASP A CA 1
ATOM 879 C C . ASP A 1 109 ? -27.538 1.708 39.525 1.00 59.91 109 ASP A C 1
ATOM 881 O O . ASP A 1 109 ? -28.055 1.691 40.640 1.00 59.91 109 ASP A O 1
ATOM 885 N N . ALA A 1 110 ? -28.253 1.384 38.441 1.00 56.97 110 ALA A N 1
ATOM 886 C CA . ALA A 1 110 ? -29.675 1.031 38.507 1.00 56.97 110 ALA A CA 1
ATOM 887 C C . ALA A 1 110 ? -29.949 -0.251 39.323 1.00 56.97 110 ALA A C 1
ATOM 889 O O . ALA A 1 110 ? -30.960 -0.337 40.025 1.00 56.97 110 ALA A O 1
ATOM 890 N N . ILE A 1 111 ? -29.060 -1.250 39.252 1.00 53.50 111 ILE A N 1
ATOM 891 C CA . ILE A 1 111 ? -29.137 -2.469 40.073 1.00 53.50 111 ILE A CA 1
ATOM 892 C C . ILE A 1 111 ? -28.884 -2.129 41.548 1.00 53.50 111 ILE A C 1
ATOM 894 O O . ILE A 1 111 ? -29.652 -2.578 42.403 1.00 53.50 111 ILE A O 1
ATOM 898 N N . LYS A 1 112 ? -27.872 -1.298 41.846 1.00 51.88 112 LYS A N 1
ATOM 899 C CA . LYS A 1 112 ? -27.587 -0.816 43.210 1.00 51.88 112 LYS A CA 1
ATOM 900 C C . LYS A 1 112 ? -28.796 -0.149 43.846 1.00 51.88 112 LYS A C 1
ATOM 902 O O . LYS A 1 112 ? -29.106 -0.425 44.999 1.00 51.88 112 LYS A O 1
ATOM 907 N N . GLU A 1 113 ? -29.469 0.710 43.091 1.00 58.06 113 GLU A N 1
ATOM 908 C CA . GLU A 1 113 ? -30.557 1.536 43.609 1.00 58.06 113 GLU A CA 1
ATOM 909 C C . GLU A 1 113 ? -31.895 0.797 43.738 1.00 58.06 113 GLU A C 1
ATOM 911 O O . GLU A 1 113 ? -32.707 1.168 44.584 1.00 58.06 113 GLU A O 1
ATOM 916 N N . LYS A 1 114 ? -32.162 -0.229 42.913 1.00 54.50 114 LYS A N 1
ATOM 917 C CA . LYS A 1 114 ? -33.496 -0.861 42.844 1.00 54.50 114 LYS A CA 1
ATOM 918 C C . LYS A 1 114 ? -33.569 -2.340 43.210 1.00 54.50 114 LYS A C 1
ATOM 920 O O . LYS A 1 114 ? -34.673 -2.811 43.476 1.00 54.50 114 LYS A O 1
ATOM 925 N N . LEU A 1 115 ? -32.464 -3.084 43.167 1.00 51.47 115 LEU A N 1
ATOM 926 C CA . LEU A 1 115 ? -32.490 -4.552 43.245 1.00 51.47 115 LEU A CA 1
ATOM 927 C C . LEU A 1 115 ? -31.748 -5.140 44.447 1.00 51.47 115 LEU A C 1
ATOM 929 O O . LEU A 1 115 ? -31.805 -6.355 44.612 1.00 51.47 115 LEU A O 1
ATOM 933 N N . ILE A 1 116 ? -31.088 -4.336 45.288 1.00 49.84 116 ILE A N 1
ATOM 934 C CA . ILE A 1 116 ? -30.459 -4.837 46.518 1.00 49.84 116 ILE A CA 1
ATOM 935 C C . ILE A 1 116 ? -31.538 -4.976 47.609 1.00 49.84 116 ILE A C 1
ATOM 937 O O . ILE A 1 116 ? -32.073 -3.962 48.060 1.00 49.84 116 ILE A O 1
ATOM 941 N N . PRO A 1 117 ? -31.867 -6.196 48.073 1.00 51.44 117 PRO A N 1
ATOM 942 C CA . PRO A 1 117 ? -32.636 -6.381 49.298 1.00 51.44 117 PRO A CA 1
ATOM 943 C C . PRO A 1 117 ? -31.811 -5.858 50.480 1.00 51.44 117 PRO A C 1
ATOM 945 O O . PRO A 1 117 ? -30.602 -6.084 50.530 1.00 51.44 117 PRO A O 1
ATOM 948 N N . ALA A 1 118 ? -32.450 -5.197 51.447 1.00 54.44 118 ALA A N 1
ATOM 949 C CA . ALA A 1 118 ? -31.777 -4.571 52.594 1.00 54.44 118 ALA A CA 1
ATOM 950 C C . ALA A 1 118 ? -30.934 -5.541 53.461 1.00 54.44 118 ALA A C 1
ATOM 952 O O . ALA A 1 118 ? -30.137 -5.092 54.280 1.00 54.44 118 ALA A O 1
ATOM 953 N N . ASP A 1 119 ? -31.066 -6.852 53.248 1.00 54.62 119 ASP A N 1
ATOM 954 C CA . ASP A 1 119 ? -30.503 -7.912 54.087 1.00 54.62 119 ASP A CA 1
ATOM 955 C C . ASP A 1 119 ? -29.104 -8.412 53.655 1.00 54.62 119 ASP A C 1
ATOM 957 O O . ASP A 1 119 ? -28.618 -9.406 54.194 1.00 54.62 119 ASP A O 1
ATOM 961 N N . ILE A 1 120 ? -28.429 -7.768 52.689 1.00 53.19 120 ILE A N 1
ATOM 962 C CA . ILE A 1 120 ? -27.111 -8.221 52.192 1.00 53.19 120 ILE A CA 1
ATOM 963 C C . ILE A 1 120 ? -25.958 -7.402 52.794 1.00 53.19 120 ILE A C 1
ATOM 965 O O . ILE A 1 120 ? -25.912 -6.177 52.661 1.00 53.19 120 ILE A O 1
ATOM 969 N N . SER A 1 121 ? -24.979 -8.093 53.393 1.00 53.16 121 SER A N 1
ATOM 970 C CA . SER A 1 121 ? -23.798 -7.494 54.037 1.00 53.16 121 SER A CA 1
ATOM 971 C C . SER A 1 121 ? -22.906 -6.711 53.047 1.00 53.16 121 SER A C 1
ATOM 973 O O . SER A 1 121 ? -22.707 -7.161 51.914 1.00 53.16 121 SER A O 1
ATOM 975 N N . PRO A 1 122 ? -22.273 -5.591 53.460 1.00 54.56 122 PRO A N 1
ATOM 976 C CA . PRO A 1 122 ? -21.377 -4.789 52.611 1.00 54.56 122 PRO A CA 1
ATOM 977 C C . PRO A 1 122 ? -20.206 -5.574 51.991 1.00 54.56 122 PRO A C 1
ATOM 979 O O . PRO A 1 122 ? -19.719 -5.240 50.911 1.00 54.56 122 PRO A O 1
ATOM 982 N N . GLN A 1 123 ? -19.757 -6.642 52.655 1.00 47.59 123 GLN A N 1
ATOM 983 C CA . GLN A 1 123 ? -18.681 -7.511 52.164 1.00 47.59 123 GLN A CA 1
ATOM 984 C C . GLN A 1 123 ? -19.164 -8.435 51.037 1.00 47.59 123 GLN A C 1
ATOM 986 O O . GLN A 1 123 ? -18.425 -8.668 50.084 1.00 47.59 123 GLN A O 1
ATOM 991 N N . GLN A 1 124 ? -20.418 -8.898 51.098 1.00 47.81 124 GLN A N 1
ATOM 992 C CA . GLN A 1 124 ? -21.057 -9.641 50.008 1.00 47.81 124 GLN A CA 1
ATOM 993 C C . GLN A 1 124 ? -21.374 -8.719 48.829 1.00 47.81 124 GLN A C 1
ATOM 995 O O . GLN A 1 124 ? -21.113 -9.096 47.693 1.00 47.81 124 GLN A O 1
ATOM 1000 N N . GLN A 1 125 ? -21.809 -7.479 49.092 1.00 48.53 125 GLN A N 1
ATOM 1001 C CA . GLN A 1 125 ? -22.027 -6.468 48.051 1.00 48.53 125 GLN A CA 1
ATOM 1002 C C . GLN A 1 125 ? -20.761 -6.253 47.202 1.00 48.53 125 GLN A C 1
ATOM 1004 O O . GLN A 1 125 ? -20.840 -6.270 45.979 1.00 48.53 125 GLN A O 1
ATOM 1009 N N . SER A 1 126 ? -19.580 -6.124 47.819 1.00 41.56 126 SER A N 1
ATOM 1010 C CA . SER A 1 126 ? -18.312 -5.908 47.098 1.00 41.56 126 SER A CA 1
ATOM 1011 C C . SER A 1 126 ? -17.917 -7.077 46.175 1.00 41.56 126 SER A C 1
ATOM 1013 O O . SER A 1 126 ? -17.407 -6.856 45.077 1.00 41.56 126 SER A O 1
ATOM 1015 N N . ILE A 1 127 ? -18.209 -8.320 46.579 1.00 43.44 127 ILE A N 1
ATOM 1016 C CA . ILE A 1 127 ? -17.934 -9.532 45.785 1.00 43.44 127 ILE A CA 1
ATOM 1017 C C . ILE A 1 127 ? -18.955 -9.679 44.640 1.00 43.44 127 ILE A C 1
ATOM 1019 O O . ILE A 1 127 ? -18.569 -9.977 43.512 1.00 43.44 127 ILE A O 1
ATOM 1023 N N . THR A 1 128 ? -20.230 -9.361 44.891 1.00 42.66 128 THR A N 1
ATOM 1024 C CA . THR A 1 128 ? -21.324 -9.360 43.900 1.00 42.66 128 THR A CA 1
ATOM 1025 C C . THR A 1 128 ? -21.085 -8.394 42.726 1.00 42.66 128 THR A C 1
ATOM 1027 O O . THR A 1 128 ? -21.562 -8.641 41.620 1.00 42.66 128 THR A O 1
ATOM 1030 N N . TYR A 1 129 ? -20.328 -7.307 42.926 1.00 43.28 129 TYR A N 1
ATOM 1031 C CA . TYR A 1 129 ? -20.115 -6.268 41.903 1.00 43.28 129 TYR A CA 1
ATOM 1032 C C . TYR A 1 129 ? -18.944 -6.510 40.940 1.00 43.28 129 TYR A C 1
ATOM 1034 O O . TYR A 1 129 ? -18.903 -5.870 39.888 1.00 43.28 129 TYR A O 1
ATOM 1042 N N . ALA A 1 130 ? -17.988 -7.382 41.273 1.00 38.19 130 ALA A N 1
ATOM 1043 C CA . ALA A 1 130 ? -16.734 -7.479 40.520 1.00 38.19 130 ALA A CA 1
ATOM 1044 C C . ALA A 1 130 ? -16.760 -8.489 39.356 1.00 38.19 130 ALA A C 1
ATOM 1046 O O . ALA A 1 130 ? -15.983 -8.320 38.422 1.00 38.19 130 ALA A O 1
ATOM 1047 N N . ASN A 1 131 ? -17.640 -9.501 39.382 1.00 41.03 131 ASN A N 1
ATOM 1048 C CA . ASN A 1 131 ? -17.602 -10.616 38.417 1.00 41.03 131 ASN A CA 1
ATOM 1049 C C . ASN A 1 131 ? -18.953 -11.018 37.797 1.00 41.03 131 ASN A C 1
ATOM 1051 O O . ASN A 1 131 ? -18.985 -11.895 36.939 1.00 41.03 131 ASN A O 1
ATOM 1055 N N . GLU A 1 132 ? -20.079 -10.455 38.239 1.00 50.28 132 GLU A N 1
ATOM 1056 C CA . GLU A 1 132 ? -21.258 -11.318 38.360 1.00 50.28 132 GLU A CA 1
ATOM 1057 C C . GLU A 1 132 ? -22.617 -10.689 38.038 1.00 50.28 132 GLU A C 1
ATOM 1059 O O . GLU A 1 132 ? -23.611 -11.364 38.235 1.00 50.28 132 GLU A O 1
ATOM 1064 N N . ALA A 1 133 ? -22.745 -9.467 37.509 1.00 49.41 133 ALA A N 1
ATOM 1065 C CA . ALA A 1 133 ? -24.088 -8.945 37.183 1.00 49.41 133 ALA A CA 1
ATOM 1066 C C . ALA A 1 133 ? -24.803 -9.798 36.109 1.00 49.41 133 ALA A C 1
ATOM 1068 O O . ALA A 1 133 ? -25.982 -10.134 36.242 1.00 49.41 133 ALA A O 1
ATOM 1069 N N . ASP A 1 134 ? -24.056 -10.221 35.091 1.00 49.31 134 ASP A N 1
ATOM 1070 C CA . ASP A 1 134 ? -24.573 -10.989 33.957 1.00 49.31 134 ASP A CA 1
ATOM 1071 C C . ASP A 1 134 ? -24.727 -12.481 34.282 1.00 49.31 134 ASP A C 1
ATOM 1073 O O . ASP A 1 134 ? -25.749 -13.096 33.966 1.00 49.31 134 ASP A O 1
ATOM 1077 N N . VAL A 1 135 ? -23.753 -13.047 35.004 1.00 50.03 135 VAL A N 1
ATOM 1078 C CA . VAL A 1 135 ? -23.807 -14.425 35.515 1.00 50.03 135 VAL A CA 1
ATOM 1079 C C . VAL A 1 135 ? -24.903 -14.564 36.571 1.00 50.03 135 VAL A C 1
ATOM 1081 O O . VAL A 1 135 ? -25.629 -15.553 36.546 1.00 50.03 135 VAL A O 1
ATOM 1084 N N . LEU A 1 136 ? -25.101 -13.576 37.452 1.00 51.78 136 LEU A N 1
ATOM 1085 C CA . LEU A 1 136 ? -26.193 -13.589 38.428 1.00 51.78 136 LEU A CA 1
ATOM 1086 C C . LEU A 1 136 ? -27.549 -13.353 37.781 1.00 51.78 136 LEU A C 1
ATOM 1088 O O . LEU A 1 136 ? -28.506 -13.959 38.247 1.00 51.78 136 LEU A O 1
ATOM 1092 N N . MET A 1 137 ? -27.672 -12.549 36.719 1.00 54.28 137 MET A N 1
ATOM 1093 C CA . MET A 1 137 ? -28.941 -12.449 35.991 1.00 54.28 137 MET A CA 1
ATOM 1094 C C . MET A 1 137 ? -29.284 -13.783 35.326 1.00 54.28 137 MET A C 1
ATOM 1096 O O . MET A 1 137 ? -30.395 -14.286 35.492 1.00 54.28 137 MET A O 1
ATOM 1100 N N . TRP A 1 138 ? -28.325 -14.398 34.631 1.00 49.28 138 TRP A N 1
ATOM 1101 C CA . TRP A 1 138 ? -28.511 -15.724 34.046 1.00 49.28 138 TRP A CA 1
ATOM 1102 C C . TRP A 1 138 ? -28.848 -16.769 35.119 1.00 49.28 138 TRP A C 1
ATOM 1104 O O . TRP A 1 138 ? -29.843 -17.482 34.995 1.00 49.28 138 TRP A O 1
ATOM 1114 N N . LEU A 1 139 ? -28.099 -16.806 36.224 1.00 52.28 139 LEU A N 1
ATOM 1115 C CA . LEU A 1 139 ? -28.322 -17.734 37.331 1.00 52.28 139 LEU A CA 1
ATOM 1116 C C . LEU A 1 139 ? -29.653 -17.470 38.046 1.00 52.28 139 LEU A C 1
ATOM 1118 O O . LEU A 1 139 ? -30.314 -18.418 38.459 1.00 52.28 139 LEU A O 1
ATOM 1122 N N . TYR A 1 140 ? -30.077 -16.212 38.175 1.00 59.38 140 TYR A N 1
ATOM 1123 C CA . TYR A 1 140 ? -31.377 -15.829 38.725 1.00 59.38 140 TYR A CA 1
ATOM 1124 C C . TYR A 1 140 ? -32.516 -16.317 37.826 1.00 59.38 140 TYR A C 1
ATOM 1126 O O . TYR A 1 140 ? -33.467 -16.922 38.320 1.00 59.38 140 TYR A O 1
ATOM 1134 N N . LEU A 1 141 ? -32.405 -16.131 36.508 1.00 54.12 141 LEU A N 1
ATOM 1135 C CA . LEU A 1 141 ? -33.392 -16.613 35.540 1.00 54.12 141 LEU A CA 1
ATOM 1136 C C . LEU A 1 141 ? -33.450 -18.148 35.503 1.00 54.12 141 LEU A C 1
ATOM 1138 O O . LEU A 1 141 ? -34.544 -18.716 35.497 1.00 54.12 141 LEU A O 1
ATOM 1142 N N . VAL A 1 142 ? -32.298 -18.827 35.557 1.00 56.25 142 VAL A N 1
ATOM 1143 C CA . VAL A 1 142 ? -32.207 -20.293 35.664 1.00 56.25 142 VAL A CA 1
ATOM 1144 C C . VAL A 1 142 ? -32.820 -20.781 36.976 1.00 56.25 142 VAL A C 1
ATOM 1146 O O . VAL A 1 142 ? -33.695 -21.644 36.942 1.00 56.25 142 VAL A O 1
ATOM 1149 N N . LYS A 1 143 ? -32.448 -20.192 38.123 1.00 56.62 143 LYS A N 1
ATOM 1150 C CA . LYS A 1 143 ? -33.013 -20.540 39.437 1.00 56.62 143 LYS A CA 1
ATOM 1151 C C . LYS A 1 143 ? -34.524 -20.349 39.475 1.00 56.62 143 LYS A C 1
ATOM 1153 O O . LYS A 1 143 ? -35.234 -21.198 40.009 1.00 56.62 143 LYS A O 1
ATOM 1158 N N . ARG A 1 144 ? -35.035 -19.262 38.893 1.00 57.19 144 ARG A N 1
ATOM 1159 C CA . ARG A 1 144 ? -36.474 -18.980 38.841 1.00 57.19 144 ARG A CA 1
ATOM 1160 C C . ARG A 1 144 ? -37.219 -19.995 37.971 1.00 57.19 144 ARG A C 1
ATOM 1162 O O . ARG A 1 144 ? -38.305 -20.415 38.357 1.00 57.19 144 ARG A O 1
ATOM 1169 N N . ARG A 1 145 ? -36.615 -20.447 36.864 1.00 55.84 145 ARG A N 1
ATOM 1170 C CA . ARG A 1 145 ? -37.148 -21.530 36.020 1.00 55.84 145 ARG A CA 1
ATOM 1171 C C . ARG A 1 145 ? -37.149 -22.881 36.740 1.00 55.84 145 ARG A C 1
ATOM 1173 O O . ARG A 1 145 ? -38.112 -23.625 36.620 1.00 55.84 145 ARG A O 1
ATOM 1180 N N . THR A 1 146 ? -36.102 -23.194 37.507 1.00 55.84 146 THR A N 1
ATOM 1181 C CA . THR A 1 146 ? -36.046 -24.436 38.299 1.00 55.84 146 THR A CA 1
ATOM 1182 C C . THR A 1 146 ? -36.985 -24.416 39.505 1.00 55.84 146 THR A C 1
ATOM 1184 O O . THR A 1 146 ? -37.495 -25.462 39.886 1.00 55.84 146 THR A O 1
ATOM 1187 N N . ALA A 1 147 ? -37.229 -23.244 40.100 1.00 57.22 147 ALA A N 1
ATOM 1188 C CA . ALA A 1 147 ? -38.123 -23.085 41.246 1.00 57.22 147 ALA A CA 1
ATOM 1189 C C . ALA A 1 147 ? -39.610 -23.038 40.853 1.00 57.22 147 ALA A C 1
ATOM 1191 O O . ALA A 1 147 ? -40.454 -23.367 41.678 1.00 57.22 147 ALA A O 1
ATOM 1192 N N . ASN A 1 148 ? -39.931 -22.666 39.607 1.00 56.69 148 ASN A N 1
ATOM 1193 C CA . ASN A 1 148 ? -41.293 -22.671 39.068 1.00 56.69 148 ASN A CA 1
ATOM 1194 C C . ASN A 1 148 ? -41.351 -23.442 37.732 1.00 56.69 148 ASN A C 1
ATOM 1196 O O . ASN A 1 148 ? -41.354 -22.830 36.662 1.00 56.69 148 ASN A O 1
ATOM 1200 N N . PRO A 1 149 ? -41.401 -24.786 37.763 1.00 56.62 149 PRO A N 1
ATOM 1201 C CA . PRO A 1 149 ? -41.442 -25.605 36.548 1.00 56.62 149 PRO A CA 1
ATOM 1202 C C . PRO A 1 149 ? -42.750 -25.461 35.750 1.00 56.62 149 PRO A C 1
ATOM 1204 O O . PRO A 1 149 ? -42.741 -25.618 34.532 1.00 56.62 149 PRO A O 1
ATOM 1207 N N . ASP A 1 150 ? -43.859 -25.128 36.426 1.00 52.03 150 ASP A N 1
ATOM 1208 C CA . ASP A 1 150 ? -45.218 -25.105 35.856 1.00 52.03 150 ASP A CA 1
ATOM 1209 C C . ASP A 1 150 ? -45.641 -23.755 35.248 1.00 52.03 150 ASP A C 1
ATOM 1211 O O . ASP A 1 150 ? -46.735 -23.625 34.689 1.00 52.03 150 ASP A O 1
ATOM 1215 N N . THR A 1 151 ? -44.794 -22.723 35.318 1.00 54.09 151 THR A N 1
ATOM 1216 C CA . THR A 1 151 ? -45.086 -21.433 34.677 1.00 54.09 151 THR A CA 1
ATOM 1217 C C . THR A 1 151 ? -45.040 -21.554 33.151 1.00 54.09 151 THR A C 1
ATOM 1219 O O . THR A 1 151 ? -43.970 -21.626 32.550 1.00 54.09 151 THR A O 1
ATOM 1222 N N . LYS A 1 152 ? -46.212 -21.536 32.503 1.00 46.56 152 LYS A N 1
ATOM 1223 C CA . LYS A 1 152 ? -46.345 -21.454 31.038 1.00 46.56 152 LYS A CA 1
ATOM 1224 C C . LYS A 1 152 ? -46.058 -20.027 30.546 1.00 46.56 152 LYS A C 1
ATOM 1226 O O . LYS A 1 152 ? -46.708 -19.087 30.994 1.00 46.56 152 LYS A O 1
ATOM 1231 N N . GLY A 1 153 ? -45.124 -19.876 29.604 1.00 50.81 153 GLY A N 1
ATOM 1232 C CA . GLY A 1 153 ? -44.798 -18.600 28.946 1.00 50.81 153 GLY A CA 1
ATOM 1233 C C . GLY A 1 153 ? -43.301 -18.422 28.676 1.00 50.81 153 GLY A C 1
ATOM 1234 O O . GLY A 1 153 ? -42.485 -19.217 29.146 1.00 50.81 153 GLY A O 1
ATOM 1235 N N . ASN A 1 154 ? -42.922 -17.395 27.906 1.00 53.81 154 ASN A N 1
ATOM 1236 C CA . ASN A 1 154 ? -41.514 -17.047 27.733 1.00 53.81 154 ASN A CA 1
ATOM 1237 C C . ASN A 1 154 ? -41.011 -16.381 29.023 1.00 53.81 154 ASN A C 1
ATOM 1239 O O . ASN A 1 154 ? -41.686 -15.540 29.608 1.00 53.81 154 ASN A O 1
ATOM 1243 N N . ILE A 1 155 ? -39.804 -16.732 29.465 1.00 50.88 155 ILE A N 1
ATOM 1244 C CA . ILE A 1 155 ? -39.166 -16.153 30.660 1.00 50.88 155 ILE A CA 1
ATOM 1245 C C . ILE A 1 155 ? -39.053 -14.623 30.538 1.00 50.88 155 ILE A C 1
ATOM 1247 O O . ILE A 1 155 ? -39.124 -13.916 31.542 1.00 50.88 155 ILE A O 1
ATOM 1251 N N . ARG A 1 156 ? -38.949 -14.109 29.304 1.00 49.81 156 ARG A N 1
ATOM 1252 C CA . ARG A 1 156 ? -38.971 -12.675 28.988 1.00 49.81 156 ARG A CA 1
ATOM 1253 C C . ARG A 1 156 ? -40.288 -11.993 29.380 1.00 49.81 156 ARG A C 1
ATOM 1255 O O . ARG A 1 156 ? -40.261 -10.855 29.827 1.00 49.81 156 ARG A O 1
ATOM 1262 N N . ASP A 1 157 ? -41.417 -12.691 29.303 1.00 49.03 157 ASP A N 1
ATOM 1263 C CA . ASP A 1 157 ? -42.740 -12.118 29.598 1.00 49.03 157 ASP A CA 1
ATOM 1264 C C . ASP A 1 157 ? -42.965 -11.918 31.108 1.00 49.03 157 ASP A C 1
ATOM 1266 O O . ASP A 1 157 ? -43.856 -11.185 31.529 1.00 49.03 157 ASP A O 1
ATOM 1270 N N . GLN A 1 158 ? -42.147 -12.575 31.935 1.00 51.09 158 GLN A N 1
ATOM 1271 C CA . GLN A 1 158 ? -42.210 -12.536 33.401 1.00 51.09 158 GLN A CA 1
ATOM 1272 C C . GLN A 1 158 ? -41.033 -11.769 34.025 1.00 51.09 158 GLN A C 1
ATOM 1274 O O . GLN A 1 158 ? -40.888 -11.722 35.257 1.00 51.09 158 GLN A O 1
ATOM 1279 N N . ALA A 1 159 ? -40.170 -11.213 33.175 1.00 55.06 159 ALA A N 1
ATOM 1280 C CA . ALA A 1 159 ? -39.014 -10.429 33.561 1.00 55.06 159 ALA A CA 1
ATOM 1281 C C . ALA A 1 159 ? -39.413 -8.957 33.735 1.00 55.06 159 ALA A C 1
ATOM 1283 O O . ALA A 1 159 ? -40.237 -8.423 32.992 1.00 55.06 159 ALA A O 1
ATOM 1284 N N . SER A 1 160 ? -38.828 -8.279 34.723 1.00 56.91 160 SER A N 1
ATOM 1285 C CA . SER A 1 160 ? -39.008 -6.833 34.846 1.00 56.91 160 SER A CA 1
ATOM 1286 C C . SER A 1 160 ? -38.359 -6.111 33.660 1.00 56.91 160 SER A C 1
ATOM 1288 O O . SER A 1 160 ? -37.437 -6.627 33.025 1.00 56.91 160 SER A O 1
ATOM 1290 N N . LEU A 1 161 ? -38.791 -4.879 33.381 1.00 49.06 161 LEU A N 1
ATOM 1291 C CA . LEU A 1 161 ? -38.200 -4.057 32.319 1.00 49.06 161 LEU A CA 1
ATOM 1292 C C . LEU A 1 161 ? -36.671 -3.949 32.464 1.00 49.06 161 LEU A C 1
ATOM 1294 O O . LEU A 1 161 ? -35.940 -4.022 31.483 1.00 49.06 161 LEU A O 1
ATOM 1298 N N . GLN A 1 162 ? -36.182 -3.841 33.699 1.00 53.03 162 GLN A N 1
ATOM 1299 C CA . GLN A 1 162 ? -34.754 -3.790 34.004 1.00 53.03 162 GLN A CA 1
ATOM 1300 C C . GLN A 1 162 ? -34.047 -5.108 33.645 1.00 53.03 162 GLN A C 1
ATOM 1302 O O . GLN A 1 162 ? -32.958 -5.081 33.080 1.00 53.03 162 GLN A O 1
ATOM 1307 N N . GLN A 1 163 ? -34.678 -6.255 33.919 1.00 55.97 163 GLN A N 1
ATOM 1308 C CA . GLN A 1 163 ? -34.154 -7.582 33.576 1.00 55.97 163 GLN A CA 1
ATOM 1309 C C . GLN A 1 163 ? -34.101 -7.801 32.057 1.00 55.97 163 GLN A C 1
ATOM 1311 O O . GLN A 1 163 ? -33.116 -8.332 31.549 1.00 55.97 163 GLN A O 1
ATOM 1316 N N . LEU A 1 164 ? -35.114 -7.334 31.322 1.00 56.44 164 LEU A N 1
ATOM 1317 C CA . LEU A 1 164 ? -35.151 -7.390 29.856 1.00 56.44 164 LEU A CA 1
ATOM 1318 C C . LEU A 1 164 ? -34.060 -6.535 29.202 1.00 56.44 164 LEU A C 1
ATOM 1320 O O . LEU A 1 164 ? -33.450 -6.964 28.224 1.00 56.44 164 LEU A O 1
ATOM 1324 N N . ILE A 1 165 ? -33.780 -5.354 29.758 1.00 55.09 165 ILE A N 1
ATOM 1325 C CA . ILE A 1 165 ? -32.715 -4.463 29.273 1.00 55.09 165 ILE A CA 1
ATOM 1326 C C . ILE A 1 165 ? -31.328 -5.096 29.466 1.00 55.09 165 ILE A C 1
ATOM 1328 O O . ILE A 1 165 ? -30.474 -4.992 28.586 1.00 55.09 165 ILE A O 1
ATOM 1332 N N . ILE A 1 166 ? -31.098 -5.777 30.592 1.00 58.94 166 ILE A N 1
ATOM 1333 C CA . ILE A 1 166 ? -29.841 -6.499 30.849 1.00 58.94 166 ILE A CA 1
ATOM 1334 C C . ILE A 1 166 ? -29.686 -7.664 29.858 1.00 58.94 166 ILE A C 1
ATOM 1336 O O . ILE A 1 166 ? -28.630 -7.820 29.248 1.00 58.94 166 ILE A O 1
ATOM 1340 N N . LEU A 1 167 ? -30.761 -8.421 29.613 1.00 55.75 167 LEU A N 1
ATOM 1341 C CA . LEU A 1 167 ? -30.755 -9.534 28.658 1.00 55.75 167 LEU A CA 1
ATOM 1342 C C . LEU A 1 167 ? -30.440 -9.084 27.222 1.00 55.75 167 LEU A C 1
ATOM 1344 O O . LEU A 1 167 ? -29.647 -9.717 26.529 1.00 55.75 167 LEU A O 1
ATOM 1348 N N . ALA A 1 168 ? -31.034 -7.971 26.785 1.00 56.81 168 ALA A N 1
ATOM 1349 C CA . ALA A 1 168 ? -30.811 -7.419 25.451 1.00 56.81 168 ALA A CA 1
ATOM 1350 C C . ALA A 1 168 ? -29.354 -6.967 25.241 1.00 56.81 168 ALA A C 1
ATOM 1352 O O . ALA A 1 168 ? -28.803 -7.132 24.153 1.00 56.81 168 ALA A O 1
ATOM 1353 N N . ASN A 1 169 ? -28.705 -6.439 26.283 1.00 59.38 169 ASN A N 1
ATOM 1354 C CA . ASN A 1 169 ? -27.285 -6.092 26.223 1.00 59.38 169 ASN A CA 1
ATOM 1355 C C . ASN A 1 169 ? -26.394 -7.331 26.123 1.00 59.38 169 ASN A C 1
ATOM 1357 O O . ASN A 1 169 ? -25.449 -7.326 25.338 1.00 59.38 169 ASN A O 1
ATOM 1361 N N . LEU A 1 170 ? -26.709 -8.395 26.865 1.00 60.88 170 LEU A N 1
ATOM 1362 C CA . LEU A 1 170 ? -25.973 -9.658 26.780 1.00 60.88 170 LEU A CA 1
ATOM 1363 C C . LEU A 1 170 ? -26.054 -10.272 25.386 1.00 60.88 170 LEU A C 1
ATOM 1365 O O . LEU A 1 170 ? -25.047 -10.722 24.845 1.00 60.88 170 LEU A O 1
ATOM 1369 N N . GLU A 1 171 ? -27.231 -10.225 24.769 1.00 56.94 171 GLU A N 1
ATOM 1370 C CA . GLU A 1 171 ? -27.415 -10.661 23.385 1.00 56.94 171 GLU A CA 1
ATOM 1371 C C . GLU A 1 171 ? -26.629 -9.787 22.403 1.00 56.94 171 GLU A C 1
ATOM 1373 O O . GLU A 1 171 ? -26.010 -10.314 21.479 1.00 56.94 171 GLU A O 1
ATOM 1378 N N . SER A 1 172 ? -26.585 -8.471 22.627 1.00 56.03 172 SER A N 1
ATOM 1379 C CA . SER A 1 172 ? -25.811 -7.551 21.790 1.00 56.03 172 SER A CA 1
ATOM 1380 C C . SER A 1 172 ? -24.297 -7.748 21.925 1.00 56.03 172 SER A C 1
ATOM 1382 O O . SER A 1 172 ? -23.593 -7.655 20.923 1.00 56.03 172 SER A O 1
ATOM 1384 N N . LEU A 1 173 ? -23.790 -8.019 23.131 1.00 56.06 173 LEU A N 1
ATOM 1385 C CA . LEU A 1 173 ? -22.372 -8.309 23.370 1.00 56.06 173 LEU A CA 1
ATOM 1386 C C . LEU A 1 173 ? -21.978 -9.659 22.772 1.00 56.06 173 LEU A C 1
ATOM 1388 O O . LEU A 1 173 ? -20.972 -9.743 22.076 1.00 56.06 173 LEU A O 1
ATOM 1392 N N . ASN A 1 174 ? -22.806 -10.688 22.962 1.00 57.59 174 ASN A N 1
ATOM 1393 C CA . ASN A 1 174 ? -22.582 -12.004 22.370 1.00 57.59 174 ASN A CA 1
ATOM 1394 C C . ASN A 1 174 ? -22.580 -11.941 20.833 1.00 57.59 174 ASN A C 1
ATOM 1396 O O . ASN A 1 174 ? -21.714 -12.515 20.183 1.00 57.59 174 ASN A O 1
ATOM 1400 N N . ALA A 1 175 ? -23.501 -11.181 20.232 1.00 52.41 175 ALA A N 1
ATOM 1401 C CA . ALA A 1 175 ? -23.525 -10.977 18.784 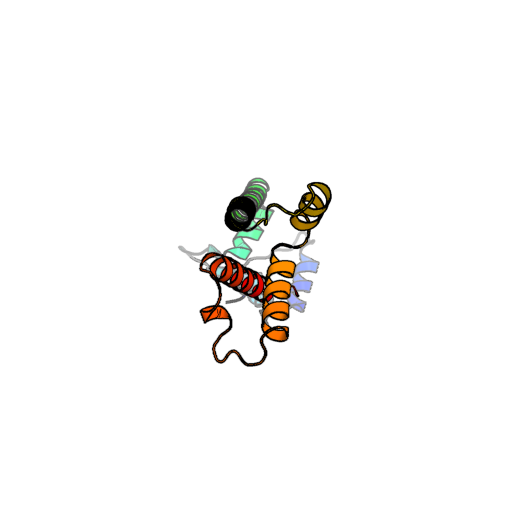1.00 52.41 175 ALA A CA 1
ATOM 1402 C C . ALA A 1 175 ? -22.264 -10.269 18.256 1.00 52.41 175 ALA A C 1
ATOM 1404 O O . ALA A 1 175 ? -21.864 -10.505 17.115 1.00 52.41 175 ALA A O 1
ATOM 1405 N N . GLU A 1 176 ? -21.648 -9.402 19.061 1.00 54.59 176 GLU A N 1
ATOM 1406 C CA . GLU A 1 176 ? -20.403 -8.720 18.709 1.00 54.59 176 GLU A CA 1
ATOM 1407 C C . GLU A 1 176 ? -19.180 -9.634 18.885 1.00 54.59 176 GLU A C 1
ATOM 1409 O O . GLU A 1 176 ? -18.311 -9.647 18.018 1.00 54.59 176 GLU A O 1
ATOM 1414 N N . PHE A 1 177 ? -19.135 -10.461 19.933 1.00 53.59 177 PHE A N 1
ATOM 1415 C CA . PHE A 1 177 ? -18.084 -11.473 20.111 1.00 53.59 177 PHE A CA 1
ATOM 1416 C C . PHE A 1 177 ? -18.110 -12.533 19.006 1.00 53.59 177 PHE A C 1
ATOM 1418 O O . PHE A 1 177 ? -17.075 -12.798 18.395 1.00 53.59 177 PHE A O 1
ATOM 1425 N N . ILE A 1 178 ? -19.303 -13.011 18.627 1.00 54.31 178 ILE A N 1
ATOM 1426 C CA . ILE A 1 178 ? -19.490 -13.912 17.479 1.00 54.31 178 ILE A CA 1
ATOM 1427 C C . ILE A 1 178 ? -19.003 -13.260 16.175 1.00 54.31 178 ILE A C 1
ATOM 1429 O O . ILE A 1 178 ? -18.371 -13.921 15.358 1.00 54.31 178 ILE A O 1
ATOM 1433 N N . ARG A 1 179 ? -19.251 -11.958 15.960 1.00 57.19 179 ARG A N 1
ATOM 1434 C CA . ARG A 1 179 ? -18.727 -11.244 14.776 1.00 57.19 179 ARG A CA 1
ATOM 1435 C C . ARG A 1 179 ? -17.207 -11.142 14.754 1.00 57.19 179 ARG A C 1
ATOM 1437 O O . ARG A 1 179 ? -16.635 -11.042 13.672 1.00 57.19 179 ARG A O 1
ATOM 1444 N N . GLN A 1 180 ? -16.580 -11.096 15.923 1.00 56.19 180 GLN A N 1
ATOM 1445 C CA . GLN A 1 180 ? -15.133 -10.970 16.073 1.00 56.19 180 GLN A CA 1
ATOM 1446 C C . GLN A 1 180 ? -14.421 -12.333 16.109 1.00 56.19 180 GLN A C 1
ATOM 1448 O O . GLN A 1 180 ? -13.197 -12.354 16.206 1.00 56.19 180 GLN A O 1
ATOM 1453 N N . ASP A 1 181 ? -15.163 -13.442 15.991 1.00 58.62 181 ASP A N 1
ATOM 1454 C CA . ASP A 1 181 ? -14.656 -14.822 16.080 1.00 58.62 181 ASP A CA 1
ATOM 1455 C C . ASP A 1 181 ? -13.952 -15.114 17.425 1.00 58.62 181 ASP A C 1
ATOM 1457 O O . ASP A 1 181 ? -13.035 -15.932 17.525 1.00 58.62 181 ASP A O 1
ATOM 1461 N N . ILE A 1 182 ? -14.376 -14.408 18.480 1.00 40.28 182 ILE A N 1
ATOM 1462 C CA . ILE A 1 182 ? -13.898 -14.579 19.854 1.00 40.28 182 ILE A CA 1
ATOM 1463 C C . ILE A 1 182 ? -14.988 -15.360 20.612 1.00 40.28 182 ILE A C 1
ATOM 1465 O O . ILE A 1 182 ? -16.135 -14.907 20.591 1.00 40.28 182 ILE A O 1
ATOM 1469 N N . PRO A 1 183 ? -14.675 -16.521 21.229 1.00 44.25 183 PRO A N 1
ATOM 1470 C CA . PRO A 1 183 ? -15.655 -17.337 21.953 1.00 44.25 183 PRO A CA 1
ATOM 1471 C C . PRO A 1 183 ? -16.303 -16.621 23.141 1.00 44.25 183 PRO A C 1
ATOM 1473 O O . PRO A 1 183 ? -15.597 -15.832 23.814 1.00 44.25 183 PRO A O 1
#

Secondary structure (DSSP, 8-state):
--TT--TT--HHHHHHHHHHTTSTT----HHHHHHHH--SSEEEE-STT-EEEE-HHHHHHHHHHH-HHHHHHHHHHHHHHHHHHHHHHHHHHHHHHHHHHHHHHHHHHHHHHHT--TT--HHHHHHHHHH-HHHHHHHHHHHHHHH-TT--S-GGGGS-HHHHHHHHHHHHHHHHHHHTT--

Radius of gyration: 34.66 Å; chains: 1; bounding box: 78×41×88 Å

InterPro domains:
  IPR017880 KilA, N-terminal [PS51301] (1-81)
  IPR018004 KilA/APSES-type HTH, DNA-binding [PF04383] (36-80)
  IPR018004 KilA/APSES-type HTH, DNA-binding [SM01252] (1-84)

Sequence (183 aa):
MDLGNNLDFKPVEFEGFKMQAGSNAFTMSPQKWISGTNAIGIISRSGRYGGTFTHRDIAFEFASWISAEFKLYIIKDYQRLKLDENGRLSLGWNLNRTLAKINYRIHTDAIKEKLIPADISPQQQSITYANEADVLMWLYLVKRRTANPDTKGNIRDQASLQQLIILANLESLNAEFIRQDIP

pLDDT: mean 71.54, std 19.01, range [38.19, 96.56]

Organism: NCBI:txid537010

Foldseek 3Di:
DDQVDDPQFDVVLVVVLVVCVPPPPDDDDLVNNCVSGVRPFWDFDDDPPTDIGGDPVVVLVVVVVVDVVSVVVVVVVVVVVVVVVVVVVVVVVVVVVVVVVVVLVVLLVVCVVPPDDPPDDPVVVVVCSPPPPLVVLVVVLVVVCVVCVPDPDDSCVVDDPSSVVSVVVVVVVVVVCVVVVHD